Protein AF-W9YMM7-F1 (afdb_monomer)

Organism: NCBI:txid1182541

Mean predicted aligned error: 15.65 Å

Solvent-accessible surface area (backbone atoms only — not comparable to full-atom values): 11854 Å² total; per-residue (Å²): 135,87,84,89,85,88,89,78,92,88,81,90,80,91,73,91,73,92,69,84,75,72,83,74,74,73,72,79,74,79,76,82,85,74,73,85,77,77,49,68,65,56,53,22,52,52,52,43,56,58,44,65,72,47,86,65,57,58,66,47,57,45,50,51,43,66,76,36,68,71,48,34,55,41,44,48,48,49,54,48,51,49,49,54,58,54,69,76,38,59,85,49,56,89,74,67,68,38,53,53,66,56,52,26,51,34,62,66,11,60,77,60,77,42,60,87,43,50,41,36,50,45,50,46,38,36,75,76,67,65,38,44,78,52,86,89,72,78,36,49,51,58,67,52,42,41,53,52,54,53,50,53,37,52,54,55,50,51,57,53,51,53,54,50,53,53,54,56,60,62,69,75,73,68,82,82,79,74,82,82,81,82,77,82,79,83,84,129

Radius of gyration: 33.16 Å; Cα contacts (8 Å, |Δi|>4): 122; chains: 1; bounding box: 64×118×79 Å

pLDDT: mean 77.21, std 20.13, range [36.97, 98.31]

Foldseek 3Di:
DDDDDDDDDDDDDDDDDDDPPPPPPPDPDDPDDDDPPDDLVNVLVVLLVVLVVDPAAQPLLVCQCPVDVLLVVLLLVLLLVLLVCLVVDDPDVVVVSDHSLNSSLCVNCVSVVRCPHNSNSRSCLCPVLVQARDPPPPGDPSVRSNVSSVVSSVVSVVVVVVVVVVVVVVVVPDDDPDDDDDDDDDDD

Structure (mmCIF, N/CA/C/O backbone):
data_AF-W9YMM7-F1
#
_entry.id   AF-W9YMM7-F1
#
loop_
_atom_site.group_PDB
_atom_site.id
_atom_site.type_symbol
_atom_site.label_atom_id
_atom_site.label_alt_id
_atom_site.label_comp_id
_atom_site.label_asym_id
_atom_site.label_entity_id
_atom_site.label_seq_id
_atom_site.pdbx_PDB_ins_code
_atom_site.Cartn_x
_atom_site.Cartn_y
_atom_site.Cartn_z
_atom_site.occupancy
_atom_site.B_iso_or_equiv
_atom_site.auth_seq_id
_atom_site.auth_comp_id
_atom_site.auth_asym_id
_atom_site.auth_atom_id
_atom_site.pdbx_PDB_model_num
ATOM 1 N N . MET A 1 1 ? 45.656 44.828 33.263 1.00 43.41 1 MET A N 1
ATOM 2 C CA . MET A 1 1 ? 46.071 45.587 34.468 1.00 43.41 1 MET A CA 1
ATOM 3 C C . MET A 1 1 ? 44.916 46.484 34.890 1.00 43.41 1 MET A C 1
ATOM 5 O O . MET A 1 1 ? 44.318 47.067 34.002 1.00 43.41 1 MET A O 1
ATOM 9 N N . GLN A 1 2 ? 44.680 46.610 36.207 1.00 43.41 2 GLN A N 1
ATOM 10 C CA . GLN A 1 2 ? 43.615 47.374 36.902 1.00 43.41 2 GLN A CA 1
ATOM 11 C C . GLN A 1 2 ? 42.256 46.650 36.992 1.00 43.41 2 GLN A C 1
ATOM 13 O O . GLN A 1 2 ? 41.784 46.136 35.994 1.00 43.41 2 GLN A O 1
ATOM 18 N N . LYS A 1 3 ? 41.563 46.545 38.133 1.00 45.81 3 LYS A N 1
ATOM 19 C CA . LYS A 1 3 ? 41.814 46.934 39.534 1.00 45.81 3 LYS A CA 1
ATOM 20 C C . LYS A 1 3 ? 40.979 46.004 40.433 1.00 45.81 3 LYS A C 1
ATOM 22 O O . LYS A 1 3 ? 39.873 45.608 40.090 1.00 45.81 3 LYS A O 1
ATOM 27 N N . ARG A 1 4 ? 41.562 45.681 41.582 1.00 45.56 4 ARG A N 1
ATOM 28 C CA . ARG A 1 4 ? 41.025 44.925 42.718 1.00 45.56 4 ARG A CA 1
ATOM 29 C C . ARG A 1 4 ? 40.120 45.843 43.552 1.00 45.56 4 ARG A C 1
ATOM 31 O O . ARG A 1 4 ? 40.511 46.985 43.773 1.00 45.56 4 ARG A O 1
ATOM 38 N N . ALA A 1 5 ? 39.017 45.332 44.094 1.00 54.06 5 ALA A N 1
ATOM 39 C CA . ALA A 1 5 ? 38.450 45.814 45.355 1.00 54.06 5 ALA A CA 1
ATOM 40 C C . ALA A 1 5 ? 37.604 44.704 46.000 1.00 54.06 5 ALA A C 1
ATOM 42 O O . ALA A 1 5 ? 36.601 44.263 45.452 1.00 54.06 5 ALA A O 1
ATOM 43 N N . MET A 1 6 ? 38.082 44.236 47.151 1.00 51.09 6 MET A N 1
ATOM 44 C CA . MET A 1 6 ? 37.363 43.423 48.131 1.00 51.09 6 MET A CA 1
ATOM 45 C C . MET A 1 6 ? 36.789 44.332 49.220 1.00 51.09 6 MET A C 1
ATOM 47 O O . MET A 1 6 ? 37.379 45.392 49.446 1.00 51.09 6 MET A O 1
ATOM 51 N N . SER A 1 7 ? 35.762 43.839 49.937 1.00 47.44 7 SER A N 1
ATOM 52 C CA . SER A 1 7 ? 35.299 44.163 51.320 1.00 47.44 7 SER A CA 1
ATOM 53 C C . SER A 1 7 ? 33.761 44.278 51.334 1.00 47.44 7 SER A C 1
ATOM 55 O O . SER A 1 7 ? 33.233 44.860 50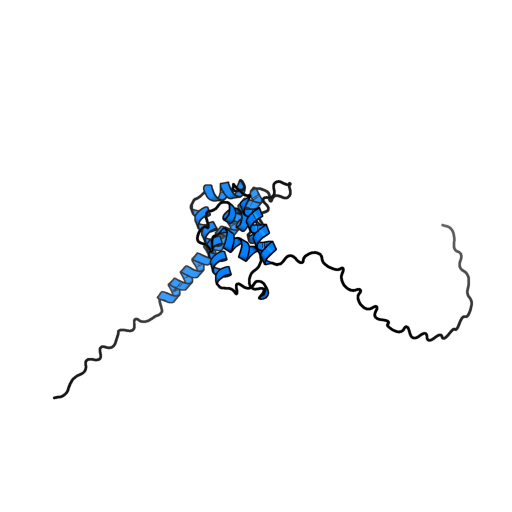.398 1.00 47.44 7 SER A O 1
ATOM 57 N N . ARG A 1 8 ? 32.937 43.827 52.299 1.00 39.03 8 ARG A N 1
ATOM 58 C CA . ARG A 1 8 ? 33.026 43.247 53.669 1.00 39.03 8 ARG A CA 1
ATOM 59 C C . ARG A 1 8 ? 31.555 42.880 54.050 1.00 39.03 8 ARG A C 1
ATOM 61 O O . ARG A 1 8 ? 30.672 43.618 53.636 1.00 39.03 8 ARG A O 1
ATOM 68 N N . VAL A 1 9 ? 31.211 41.680 54.552 1.00 44.34 9 VAL A N 1
ATOM 69 C CA . VAL A 1 9 ? 30.848 41.315 55.965 1.00 44.34 9 VAL A CA 1
ATOM 70 C C . VAL A 1 9 ? 30.074 42.439 56.701 1.00 44.34 9 VAL A C 1
ATOM 72 O O . VAL A 1 9 ? 30.572 43.556 56.684 1.00 44.34 9 VAL A O 1
ATOM 75 N N . THR A 1 10 ? 28.903 42.327 57.353 1.00 45.69 10 THR A N 1
ATOM 76 C CA . THR A 1 10 ? 28.108 41.337 58.141 1.00 45.69 10 THR A CA 1
ATOM 77 C C . THR A 1 10 ? 26.594 41.602 57.875 1.00 45.69 10 THR A C 1
ATOM 79 O O . THR A 1 10 ? 26.270 42.627 57.289 1.00 45.69 10 THR A O 1
ATOM 82 N N . SER A 1 11 ? 25.592 40.773 58.202 1.00 36.97 11 SER A N 1
ATOM 83 C CA . SER A 1 11 ? 25.014 40.573 59.547 1.00 36.97 11 SER A CA 1
ATOM 84 C C . SER A 1 11 ? 23.663 39.835 59.426 1.00 36.97 11 SER A C 1
ATOM 86 O O . SER A 1 11 ? 22.839 40.217 58.604 1.00 36.97 11 SER A O 1
ATOM 88 N N . SER A 1 12 ? 23.488 38.833 60.289 1.00 43.97 12 SER A N 1
ATOM 89 C CA . SER A 1 12 ? 22.296 38.354 61.014 1.00 43.97 12 SER A CA 1
ATOM 90 C C . SER A 1 12 ? 20.881 38.473 60.427 1.00 43.97 12 SER A C 1
ATOM 92 O O . SER A 1 12 ? 20.381 39.565 60.175 1.00 43.97 12 SER A O 1
ATOM 94 N N . GLY A 1 13 ? 20.181 37.335 60.410 1.00 40.53 13 GLY A N 1
ATOM 95 C CA . GLY A 1 13 ? 18.730 37.245 60.260 1.00 40.53 13 GLY A CA 1
ATOM 96 C C . GLY A 1 13 ? 18.254 35.800 60.389 1.00 40.53 13 GLY A C 1
ATOM 97 O O . GLY A 1 13 ? 18.039 35.132 59.385 1.00 40.53 13 GLY A O 1
ATOM 98 N N . GLU A 1 14 ? 18.144 35.312 61.624 1.00 47.97 14 GLU A N 1
ATOM 99 C CA . GLU A 1 14 ? 17.328 34.144 61.962 1.00 47.97 14 GLU A CA 1
ATOM 100 C C . GLU A 1 14 ? 15.850 34.498 61.734 1.00 47.97 14 GLU A C 1
ATOM 102 O O . GLU A 1 14 ? 15.363 35.494 62.267 1.00 47.97 14 GLU A O 1
ATOM 107 N N . SER A 1 15 ? 15.122 33.684 60.969 1.00 46.94 15 SER A N 1
ATOM 108 C CA . SER A 1 15 ? 13.683 33.518 61.179 1.00 46.94 15 SER A CA 1
ATOM 109 C C . SER A 1 15 ? 13.281 32.104 60.785 1.00 46.94 15 SER A C 1
ATOM 111 O O . SER A 1 15 ? 13.183 31.766 59.602 1.00 46.94 15 SER A O 1
ATOM 113 N N . GLU A 1 16 ? 13.067 31.285 61.807 1.00 49.16 16 GLU A N 1
ATOM 114 C CA . GLU A 1 16 ? 12.204 30.118 61.738 1.00 49.16 16 GLU A CA 1
ATOM 115 C C . GLU A 1 16 ? 10.801 30.573 61.317 1.00 49.16 16 GLU A C 1
ATOM 117 O O . GLU A 1 16 ? 10.286 31.595 61.773 1.00 49.16 16 GLU A O 1
ATOM 122 N N . GLY A 1 17 ? 10.209 29.827 60.396 1.00 42.09 17 GLY A N 1
ATOM 123 C CA . GLY A 1 17 ? 8.912 30.124 59.816 1.00 42.09 17 GLY A CA 1
ATOM 124 C C . GLY A 1 17 ? 8.448 28.920 59.023 1.00 42.09 17 GLY A C 1
ATOM 125 O O . GLY A 1 17 ? 8.474 28.927 57.795 1.00 42.09 17 GLY A O 1
ATOM 126 N N . GLU A 1 18 ? 8.089 27.864 59.751 1.00 49.19 18 GLU A N 1
ATOM 127 C CA . GLU A 1 18 ? 7.278 26.767 59.244 1.00 49.19 18 GLU A CA 1
ATOM 128 C C . GLU A 1 18 ? 5.992 27.344 58.642 1.00 49.19 18 GLU A C 1
ATOM 130 O O . GLU A 1 18 ? 5.087 27.794 59.341 1.00 49.19 18 GLU A O 1
ATOM 135 N N . ALA A 1 19 ? 5.922 27.349 57.317 1.00 50.38 19 ALA A N 1
ATOM 136 C CA . ALA A 1 19 ? 4.672 27.451 56.594 1.00 50.38 19 ALA A CA 1
ATOM 137 C C . ALA A 1 19 ? 4.557 26.170 55.780 1.00 50.38 19 ALA A C 1
ATOM 139 O O . ALA A 1 19 ? 5.157 26.031 54.711 1.00 50.38 19 ALA A O 1
ATOM 140 N N . GLU A 1 20 ? 3.820 25.220 56.350 1.00 49.00 20 GLU A N 1
ATOM 141 C CA . GLU A 1 20 ? 3.284 24.049 55.676 1.00 49.00 20 GLU A CA 1
ATOM 142 C C . GLU A 1 20 ? 2.631 24.499 54.365 1.00 49.00 20 GLU A C 1
ATOM 144 O O . GLU A 1 20 ? 1.503 24.998 54.326 1.00 49.00 20 GLU A O 1
ATOM 149 N N . GLN A 1 21 ? 3.375 24.367 53.268 1.00 53.44 21 GLN A N 1
ATOM 150 C CA . GLN A 1 21 ? 2.837 24.501 51.927 1.00 53.44 21 GLN A CA 1
ATOM 151 C C . GLN A 1 21 ? 1.952 23.284 51.706 1.00 53.44 21 GLN A C 1
ATOM 153 O O . GLN A 1 21 ? 2.398 22.238 51.235 1.00 53.44 21 GLN A O 1
ATOM 158 N N . GLY A 1 22 ? 0.689 23.431 52.106 1.00 50.06 22 GLY A N 1
ATOM 159 C CA . GLY A 1 22 ? -0.382 22.538 51.723 1.00 50.06 22 GLY A CA 1
ATOM 160 C C . GLY A 1 22 ? -0.277 22.294 50.226 1.00 50.06 22 GLY A C 1
ATOM 161 O O . GLY A 1 22 ? -0.436 23.212 49.419 1.00 50.06 22 GLY A O 1
ATOM 162 N N . LEU A 1 23 ? 0.037 21.048 49.878 1.00 55.91 23 LEU A N 1
ATOM 163 C CA . LEU A 1 23 ? 0.017 20.500 48.532 1.00 55.91 23 LEU A CA 1
ATOM 164 C C . LEU A 1 23 ? -1.435 20.516 48.038 1.00 55.91 23 LEU A C 1
ATOM 166 O O . LEU A 1 23 ? -2.111 19.491 47.973 1.00 55.91 23 LEU A O 1
ATOM 170 N N . PHE A 1 24 ? -1.942 21.707 47.723 1.00 59.19 24 PHE A N 1
ATOM 171 C CA . PHE A 1 24 ? -3.143 21.881 46.928 1.00 59.19 24 PHE A CA 1
ATOM 172 C C . PHE A 1 24 ? -2.794 21.384 45.529 1.00 59.19 24 PHE A C 1
ATOM 174 O O . PHE A 1 24 ? -2.275 22.119 44.689 1.00 59.19 24 PHE A O 1
ATOM 181 N N . PHE A 1 25 ? -3.055 20.103 45.281 1.00 61.91 25 PHE A N 1
ATOM 182 C CA . PHE A 1 25 ? -3.197 19.604 43.926 1.00 61.91 25 PHE A CA 1
ATOM 183 C C . PHE A 1 25 ? -4.332 20.408 43.295 1.00 61.91 25 PHE A C 1
ATOM 185 O O . PHE A 1 25 ? -5.507 20.169 43.577 1.00 61.91 25 PHE A O 1
ATOM 192 N N . ALA A 1 26 ? -3.981 21.409 42.487 1.00 55.31 26 ALA A N 1
ATOM 193 C CA . ALA A 1 26 ? -4.932 22.044 41.596 1.00 55.31 26 ALA A CA 1
ATOM 194 C C . ALA A 1 26 ? -5.604 20.914 40.810 1.00 55.31 26 ALA A C 1
ATOM 196 O O . ALA A 1 26 ? -4.932 20.180 40.081 1.00 55.31 26 ALA A O 1
ATOM 197 N N . SER A 1 27 ? -6.907 20.718 41.034 1.00 62.25 27 SER A N 1
ATOM 198 C CA . SER A 1 27 ? -7.684 19.763 40.249 1.00 62.25 27 SER A CA 1
ATOM 199 C C . SER A 1 27 ? -7.422 20.052 38.773 1.00 62.25 27 SER A C 1
ATOM 201 O O . SER A 1 27 ? -7.497 21.221 38.381 1.00 62.25 27 SER A O 1
ATOM 203 N N . PRO A 1 28 ? -7.084 19.037 37.958 1.00 67.00 28 PRO A N 1
ATOM 204 C CA . PRO A 1 28 ? -6.883 19.247 36.536 1.00 67.00 28 PRO A CA 1
ATOM 205 C C . PRO A 1 28 ? -8.155 19.874 35.972 1.00 67.00 28 PRO A C 1
ATOM 207 O O . PRO A 1 28 ? -9.245 19.317 36.118 1.00 67.00 28 PRO A O 1
ATOM 210 N N . SER A 1 29 ? -8.015 21.062 35.379 1.00 67.38 29 SER A N 1
ATOM 211 C CA . SER A 1 29 ? -9.118 21.745 34.712 1.00 67.38 29 SER A CA 1
ATOM 212 C C . SER A 1 29 ? -9.813 20.767 33.760 1.00 67.38 29 SER A C 1
ATOM 214 O O . SER A 1 29 ? -9.120 20.054 33.025 1.00 67.38 29 SER A O 1
ATOM 216 N N . PRO A 1 30 ? -11.157 20.703 33.760 1.00 67.44 30 PRO A N 1
ATOM 217 C CA . PRO A 1 30 ? -11.877 19.822 32.858 1.00 67.44 30 PRO A CA 1
ATOM 218 C C . PRO A 1 30 ? -11.468 20.137 31.411 1.00 67.44 30 PRO A C 1
ATOM 220 O O . PRO A 1 30 ? -11.367 21.316 31.050 1.00 67.44 30 PRO A O 1
ATOM 223 N N . PRO A 1 31 ? -11.185 19.113 30.586 1.00 70.19 31 PRO A N 1
ATOM 224 C CA . PRO A 1 31 ? -10.768 19.327 29.210 1.00 70.19 31 PRO A CA 1
ATOM 225 C C . PRO A 1 31 ? -11.844 20.122 28.450 1.00 70.19 31 PRO A C 1
ATOM 227 O O . PRO A 1 31 ? -13.036 19.923 28.707 1.00 70.19 31 PRO A O 1
ATOM 230 N N . PRO A 1 32 ? -11.448 21.017 27.524 1.00 68.56 32 PRO A N 1
ATOM 231 C CA . PRO A 1 32 ? -12.388 21.840 26.778 1.00 68.56 32 PRO A CA 1
ATOM 232 C C . PRO A 1 32 ? -13.463 20.978 26.107 1.00 68.56 32 PRO A C 1
ATOM 234 O O . PRO A 1 32 ? -13.164 19.966 25.467 1.00 68.56 32 PRO A O 1
ATOM 237 N N . LEU A 1 33 ? -14.721 21.389 26.268 1.00 63.00 33 LEU A N 1
ATOM 238 C CA . LEU A 1 33 ? -15.885 20.703 25.723 1.00 63.00 33 LEU A CA 1
ATOM 239 C C . LEU A 1 33 ? -15.839 20.683 24.185 1.00 63.00 33 LEU A C 1
ATOM 241 O O . LEU A 1 33 ? -15.922 21.715 23.528 1.00 63.00 33 LEU A O 1
ATOM 245 N N . HIS A 1 34 ? -15.761 19.462 23.653 1.00 61.03 34 HIS A N 1
ATOM 246 C CA . HIS A 1 34 ? -16.301 19.014 22.367 1.00 61.03 34 HIS A CA 1
ATOM 247 C C . HIS A 1 34 ? -15.826 19.730 21.090 1.00 61.03 34 HIS A C 1
ATOM 249 O O . HIS A 1 34 ? -16.588 20.424 20.422 1.00 61.03 34 HIS A O 1
ATOM 255 N N . LEU A 1 35 ? -14.627 19.371 20.623 1.00 59.44 35 LEU A N 1
ATOM 256 C CA . LEU A 1 35 ? -14.521 19.025 19.201 1.00 59.44 35 LEU A CA 1
ATOM 257 C C . LEU A 1 35 ? -15.209 17.665 18.990 1.00 59.44 35 LEU A C 1
ATOM 259 O O . LEU A 1 35 ? -15.049 16.783 19.843 1.00 59.44 35 LEU A O 1
ATOM 263 N N . PRO A 1 36 ? -15.971 17.461 17.897 1.00 61.28 36 PRO A N 1
ATOM 264 C CA . PRO A 1 36 ? -16.490 16.142 17.568 1.00 61.28 36 PRO A CA 1
ATOM 265 C C . PRO A 1 36 ? -15.302 15.187 17.464 1.00 61.28 36 PRO A C 1
ATOM 267 O O . PRO A 1 36 ? -14.403 15.365 16.641 1.00 61.28 36 PRO A O 1
ATOM 270 N N . ARG A 1 37 ? -15.259 14.206 18.368 1.00 71.88 37 ARG A N 1
ATOM 271 C CA . ARG A 1 37 ? -14.220 13.183 18.376 1.00 71.88 37 ARG A CA 1
ATOM 272 C C . ARG A 1 37 ? -14.420 12.351 17.115 1.00 71.88 37 ARG A C 1
ATOM 274 O O . ARG A 1 37 ? -15.341 11.541 17.081 1.00 71.88 37 ARG A O 1
ATOM 281 N N . GLN A 1 38 ? -13.590 12.569 16.096 1.00 80.44 38 GLN A N 1
ATOM 282 C CA . GLN A 1 38 ? -13.571 11.699 14.923 1.00 80.44 38 GLN A CA 1
ATOM 283 C C . GLN A 1 38 ? -13.358 10.264 15.391 1.00 80.44 38 GLN A C 1
ATOM 285 O O . GLN A 1 38 ? -12.445 9.971 16.174 1.00 80.44 38 GLN A O 1
ATOM 290 N N . THR A 1 39 ? -14.241 9.378 14.952 1.00 90.62 39 THR A N 1
ATOM 291 C CA . THR A 1 39 ? -14.072 7.955 15.194 1.00 90.62 39 THR A CA 1
ATOM 292 C C . THR A 1 39 ? -13.002 7.420 14.241 1.00 90.62 39 THR A C 1
ATOM 294 O O . THR A 1 39 ? -12.815 7.960 13.148 1.00 90.62 39 THR A O 1
ATOM 297 N N . PRO A 1 40 ? -12.294 6.336 14.600 1.00 91.06 40 PRO A N 1
ATOM 298 C CA . PRO A 1 40 ? -11.375 5.684 13.671 1.00 91.06 40 PRO A CA 1
ATOM 299 C C . PRO A 1 40 ? -12.044 5.299 12.343 1.00 91.06 40 PRO A C 1
ATOM 301 O O . PRO A 1 40 ? -11.393 5.306 11.303 1.00 91.06 40 PRO A O 1
ATOM 304 N N . GLN A 1 41 ? -13.343 4.987 12.366 1.00 91.44 41 GLN A N 1
ATOM 305 C CA . GLN A 1 41 ? -14.136 4.693 11.175 1.00 91.44 41 GLN A CA 1
ATOM 306 C C . GLN A 1 41 ? -14.262 5.913 10.253 1.00 91.44 41 GLN A C 1
ATOM 308 O O . GLN A 1 41 ? -14.090 5.763 9.044 1.00 91.44 41 GLN A O 1
ATOM 313 N N . ASP A 1 42 ? -14.466 7.111 10.804 1.00 93.56 42 ASP A N 1
ATOM 314 C CA . ASP A 1 42 ? -14.511 8.351 10.017 1.00 93.56 42 ASP A CA 1
ATOM 315 C C . ASP A 1 42 ? -13.166 8.617 9.329 1.00 93.56 42 ASP A C 1
ATOM 317 O O . ASP A 1 42 ? -13.119 9.030 8.168 1.00 93.56 42 ASP A O 1
ATOM 321 N N . SER A 1 43 ? -12.053 8.315 10.009 1.00 94.44 43 SER A N 1
ATOM 322 C CA . SER A 1 43 ? -10.714 8.422 9.420 1.00 94.44 43 SER A CA 1
ATOM 323 C C . SER A 1 43 ? -10.504 7.429 8.273 1.00 94.44 43 SER A C 1
ATOM 325 O O . SER A 1 43 ? -9.896 7.788 7.267 1.00 94.44 43 SER A O 1
ATOM 327 N N . VAL A 1 44 ? -11.017 6.196 8.393 1.00 95.75 44 VAL A N 1
ATOM 328 C CA . VAL A 1 44 ? -10.968 5.205 7.302 1.00 95.75 44 VAL A CA 1
ATOM 329 C C . VAL A 1 44 ? -11.714 5.726 6.078 1.00 95.75 44 VAL A C 1
ATOM 331 O O . VAL A 1 44 ? -11.148 5.723 4.987 1.00 95.75 44 VAL A O 1
ATOM 334 N N . LEU A 1 45 ? -12.945 6.214 6.259 1.00 96.00 45 LEU A N 1
ATOM 335 C CA . LEU A 1 45 ? -13.753 6.766 5.169 1.00 96.00 45 LEU A CA 1
ATOM 336 C C . LEU A 1 45 ? -13.053 7.951 4.498 1.00 96.00 45 LEU A C 1
ATOM 338 O O . LEU A 1 45 ? -12.896 7.955 3.280 1.00 96.00 45 LEU A O 1
ATOM 342 N N . THR A 1 46 ? -12.547 8.892 5.297 1.00 95.56 46 THR A N 1
ATOM 343 C CA . THR A 1 46 ? -11.819 10.066 4.796 1.00 95.56 46 THR A CA 1
ATOM 344 C C . THR A 1 46 ? -10.614 9.651 3.945 1.00 95.56 46 THR A C 1
ATOM 346 O O . THR A 1 46 ? -10.452 10.137 2.828 1.00 95.56 46 THR A O 1
ATOM 349 N N . MET A 1 47 ? -9.801 8.696 4.411 1.00 94.62 47 MET A N 1
ATOM 350 C CA . MET A 1 47 ? -8.649 8.209 3.640 1.00 94.62 47 MET A CA 1
ATOM 351 C C . MET A 1 47 ? -9.053 7.509 2.343 1.00 94.62 47 MET A C 1
ATOM 353 O O . MET A 1 47 ? -8.378 7.663 1.328 1.00 94.62 47 MET A O 1
ATOM 357 N N . VAL A 1 48 ? -10.136 6.732 2.359 1.00 96.38 48 VAL A N 1
ATOM 358 C CA . VAL A 1 48 ? -10.637 6.043 1.163 1.00 96.38 48 VAL A CA 1
ATOM 359 C C . VAL A 1 48 ? -11.143 7.054 0.138 1.00 96.38 48 VAL A C 1
ATOM 361 O O . VAL A 1 48 ? -10.811 6.950 -1.043 1.00 96.38 48 VAL A O 1
ATOM 364 N N . GLU A 1 49 ? -11.898 8.061 0.571 1.00 95.56 49 GLU A N 1
ATOM 365 C CA . GLU A 1 49 ? -12.360 9.153 -0.287 1.00 95.56 49 GLU A CA 1
ATOM 366 C C . GLU A 1 49 ? -11.196 9.946 -0.884 1.00 95.56 49 GLU A C 1
ATOM 368 O O . GLU A 1 49 ? -11.185 10.219 -2.085 1.00 95.56 49 GLU A O 1
ATOM 373 N N . GLU A 1 50 ? -10.195 10.296 -0.075 1.00 92.50 50 GLU A N 1
ATOM 374 C CA . GLU A 1 50 ? -8.995 10.985 -0.549 1.00 92.50 50 GLU A CA 1
ATOM 375 C C . GLU A 1 50 ? -8.204 10.144 -1.546 1.00 92.50 50 GLU A C 1
ATOM 377 O O . GLU A 1 50 ? -7.857 10.636 -2.622 1.00 92.50 50 GLU A O 1
ATOM 382 N N . ALA A 1 51 ? -7.979 8.867 -1.240 1.00 92.00 51 ALA A N 1
ATOM 383 C CA . ALA A 1 51 ? -7.280 7.960 -2.134 1.00 92.00 51 ALA A CA 1
ATOM 384 C C . ALA A 1 51 ? -8.012 7.841 -3.479 1.00 92.00 51 ALA A C 1
ATOM 386 O O . ALA A 1 51 ? -7.376 7.953 -4.528 1.00 92.00 51 ALA A O 1
ATOM 387 N N . ASN A 1 52 ? -9.344 7.722 -3.473 1.00 92.56 52 ASN A N 1
ATOM 388 C CA . ASN A 1 52 ? -10.167 7.613 -4.684 1.00 92.56 52 ASN A CA 1
ATOM 389 C C . ASN A 1 52 ? -10.137 8.859 -5.587 1.00 92.56 52 ASN A C 1
ATOM 391 O O . ASN A 1 52 ? -10.472 8.765 -6.769 1.00 92.56 52 ASN A O 1
ATOM 395 N N . LYS A 1 53 ? -9.684 10.021 -5.094 1.00 90.38 53 LYS A N 1
ATOM 396 C CA . LYS A 1 53 ? -9.410 11.189 -5.958 1.00 90.38 53 LYS A CA 1
ATOM 397 C C . LYS A 1 53 ? -8.230 10.934 -6.903 1.00 90.38 53 LYS A C 1
ATOM 399 O O . LYS A 1 53 ? -8.088 11.619 -7.919 1.00 90.38 53 LYS A O 1
ATOM 404 N N . THR A 1 54 ? -7.391 9.945 -6.600 1.00 81.50 54 THR A N 1
ATOM 405 C CA . THR A 1 54 ? -6.266 9.535 -7.438 1.00 81.50 54 THR A CA 1
ATOM 406 C C . THR A 1 54 ? -6.756 8.804 -8.681 1.00 81.50 54 THR A C 1
ATOM 408 O O . THR A 1 54 ? -7.288 7.702 -8.607 1.00 81.50 54 THR A O 1
ATOM 411 N N . LYS A 1 55 ? -6.472 9.378 -9.854 1.00 77.75 55 LYS A N 1
ATOM 412 C CA . LYS A 1 55 ? -6.795 8.761 -11.152 1.00 77.75 55 LYS A CA 1
ATOM 413 C C . LYS A 1 55 ? -5.616 8.043 -11.812 1.00 77.75 55 LYS A C 1
ATOM 415 O O . LYS A 1 55 ? -5.823 7.239 -12.713 1.00 77.75 55 LYS A O 1
ATOM 420 N N . ALA A 1 56 ? -4.385 8.343 -11.397 1.00 85.94 56 ALA A N 1
ATOM 421 C CA . ALA A 1 56 ? -3.175 7.835 -12.035 1.00 85.94 56 ALA A CA 1
ATOM 422 C C . ALA A 1 56 ? -2.044 7.583 -11.030 1.00 85.94 56 ALA A C 1
ATOM 424 O O . ALA A 1 56 ? -1.963 8.217 -9.975 1.00 85.94 56 ALA A O 1
ATOM 425 N N . LEU A 1 57 ? -1.151 6.663 -11.394 1.00 88.12 57 LEU A N 1
ATOM 426 C CA . LEU A 1 57 ? 0.070 6.386 -10.646 1.00 88.12 57 LEU A CA 1
ATOM 427 C C . LEU A 1 57 ? 1.078 7.525 -10.800 1.00 88.12 57 LEU A C 1
ATOM 429 O O . LEU A 1 57 ? 1.223 8.099 -11.879 1.00 88.12 57 LEU A O 1
ATOM 433 N N . ALA A 1 58 ? 1.832 7.795 -9.735 1.00 85.50 58 ALA A N 1
ATOM 434 C CA . ALA A 1 58 ? 2.985 8.678 -9.829 1.00 85.50 58 ALA A CA 1
ATOM 435 C C . ALA A 1 58 ? 4.021 8.097 -10.816 1.00 85.50 58 ALA A C 1
ATOM 437 O O . ALA A 1 58 ? 4.210 6.873 -10.839 1.00 85.50 58 ALA A O 1
ATOM 438 N N . PRO A 1 59 ? 4.738 8.933 -11.594 1.00 88.88 59 PRO A N 1
ATOM 439 C CA . PRO A 1 59 ? 5.650 8.457 -12.636 1.00 88.88 59 PRO A CA 1
ATOM 440 C C . PRO A 1 59 ? 6.681 7.410 -12.178 1.00 88.88 59 PRO A C 1
ATOM 442 O O . PRO A 1 59 ? 6.850 6.419 -12.887 1.00 88.88 59 PRO A O 1
ATOM 445 N N . PRO A 1 60 ? 7.330 7.526 -10.997 1.00 88.12 60 PRO A N 1
ATOM 446 C CA . PRO A 1 60 ? 8.283 6.509 -10.544 1.00 88.12 60 PRO A CA 1
ATOM 447 C C . PRO A 1 60 ? 7.640 5.129 -10.351 1.00 88.12 60 PRO A C 1
ATOM 449 O O . PRO A 1 60 ? 8.220 4.110 -10.722 1.00 88.12 60 PRO A O 1
ATOM 452 N N . VAL A 1 61 ? 6.414 5.096 -9.824 1.00 90.75 61 VAL A N 1
ATOM 453 C CA . VAL A 1 61 ? 5.658 3.857 -9.609 1.00 90.75 61 VAL A CA 1
ATOM 454 C C . VAL A 1 61 ? 5.175 3.296 -10.939 1.00 90.75 61 VAL A C 1
ATOM 456 O O . VAL A 1 61 ? 5.344 2.109 -11.197 1.00 90.75 61 VAL A O 1
ATOM 459 N N . ALA A 1 62 ? 4.632 4.146 -11.814 1.00 91.88 62 ALA A N 1
ATOM 460 C CA . ALA A 1 62 ? 4.192 3.744 -13.148 1.00 91.88 62 ALA A CA 1
ATOM 461 C C . ALA A 1 62 ? 5.342 3.120 -13.957 1.00 91.88 62 ALA A C 1
ATOM 463 O O . ALA A 1 62 ? 5.193 2.037 -14.530 1.00 91.88 62 ALA A O 1
ATOM 464 N N . ASN A 1 63 ? 6.514 3.759 -13.937 1.00 91.81 63 ASN A N 1
ATOM 465 C CA . ASN A 1 63 ? 7.720 3.260 -14.589 1.00 91.81 63 ASN A CA 1
ATOM 466 C C . ASN A 1 63 ? 8.153 1.917 -13.993 1.00 91.81 63 ASN A C 1
ATOM 468 O O . ASN A 1 63 ? 8.446 0.984 -14.734 1.00 91.81 63 ASN A O 1
ATOM 472 N N . PHE A 1 64 ? 8.144 1.774 -12.666 1.00 92.06 64 PHE A N 1
ATOM 473 C CA . PHE A 1 64 ? 8.475 0.507 -12.015 1.00 92.06 64 PHE A CA 1
ATOM 474 C C . PHE A 1 64 ? 7.531 -0.638 -12.421 1.00 92.06 64 PHE A C 1
ATOM 476 O O . PHE A 1 64 ? 8.003 -1.740 -12.717 1.00 92.06 64 PHE A O 1
ATOM 483 N N . MET A 1 65 ? 6.219 -0.376 -12.473 1.00 92.25 65 MET A N 1
ATOM 484 C CA . MET A 1 65 ? 5.208 -1.376 -12.841 1.00 92.25 65 MET A CA 1
ATOM 485 C C . MET A 1 65 ? 5.306 -1.813 -14.304 1.00 92.25 65 MET A C 1
ATOM 487 O O . MET A 1 65 ? 5.047 -2.974 -14.613 1.00 92.25 65 MET A O 1
ATOM 491 N N . THR A 1 66 ? 5.671 -0.900 -15.205 1.00 92.56 66 THR A N 1
ATOM 492 C CA . THR A 1 66 ? 5.697 -1.152 -16.657 1.00 92.56 66 THR A CA 1
ATOM 493 C C . THR A 1 66 ? 7.047 -1.650 -17.166 1.00 92.56 66 THR A C 1
ATOM 495 O O . THR A 1 66 ? 7.094 -2.364 -18.163 1.00 92.56 66 THR A O 1
ATOM 498 N N . ARG A 1 67 ? 8.150 -1.342 -16.469 1.00 89.44 67 ARG A N 1
ATOM 499 C CA . ARG A 1 67 ? 9.514 -1.727 -16.876 1.00 89.44 67 ARG A CA 1
ATOM 500 C C . ARG A 1 67 ? 9.701 -3.238 -17.016 1.00 89.44 67 ARG A C 1
ATOM 502 O O . ARG A 1 67 ? 10.484 -3.681 -17.850 1.00 89.44 67 ARG A O 1
ATOM 509 N N . ASN A 1 68 ? 9.039 -4.027 -16.172 1.00 83.88 68 ASN A N 1
ATOM 510 C CA . ASN A 1 68 ? 9.096 -5.484 -16.216 1.00 83.88 68 ASN A CA 1
ATOM 511 C C . ASN A 1 68 ? 7.829 -6.077 -15.588 1.00 83.88 68 ASN A C 1
ATOM 513 O O . ASN A 1 68 ? 7.547 -5.828 -14.415 1.00 83.88 68 ASN A O 1
ATOM 517 N N . ASN A 1 69 ? 7.128 -6.949 -16.317 1.00 83.62 69 ASN A N 1
ATOM 518 C CA . ASN A 1 69 ? 5.951 -7.659 -15.806 1.00 83.62 69 ASN A CA 1
ATOM 519 C C . ASN A 1 69 ? 6.238 -8.403 -14.486 1.00 83.62 69 ASN A C 1
ATOM 521 O O . ASN A 1 69 ? 5.394 -8.439 -13.593 1.00 83.62 69 ASN A O 1
ATOM 525 N N . GLY A 1 70 ? 7.450 -8.939 -14.306 1.00 89.38 70 GLY A N 1
ATOM 526 C CA . GLY A 1 70 ? 7.863 -9.595 -13.064 1.00 89.38 70 GLY A CA 1
ATOM 527 C C . GLY A 1 70 ? 7.932 -8.663 -11.846 1.00 89.38 70 GLY A C 1
ATOM 528 O O . GLY A 1 70 ? 7.788 -9.134 -10.715 1.00 89.38 70 GLY A O 1
ATOM 529 N N . ASN A 1 71 ? 8.138 -7.358 -12.041 1.00 91.25 71 ASN A N 1
ATOM 530 C CA . ASN A 1 71 ? 8.107 -6.374 -10.954 1.00 91.25 71 ASN A CA 1
ATOM 531 C C . ASN A 1 71 ? 6.674 -6.125 -10.503 1.00 91.25 71 ASN A C 1
ATOM 533 O O . ASN A 1 71 ? 6.395 -6.210 -9.309 1.00 91.25 71 ASN A O 1
ATOM 537 N N . LYS A 1 72 ? 5.764 -5.925 -11.463 1.00 93.50 72 LYS A N 1
ATOM 538 C CA . LYS A 1 72 ? 4.332 -5.788 -11.201 1.00 93.50 72 LYS A CA 1
ATOM 539 C C . LYS A 1 72 ? 3.787 -6.989 -10.431 1.00 93.50 72 LYS A C 1
ATOM 541 O O . LYS A 1 72 ? 3.239 -6.818 -9.348 1.00 93.50 72 LYS A O 1
ATOM 546 N N . PHE A 1 73 ? 4.002 -8.213 -10.922 1.00 93.62 73 PHE A N 1
ATOM 547 C CA . PHE A 1 73 ? 3.523 -9.418 -10.231 1.00 93.62 73 PHE A CA 1
ATOM 548 C C . PHE A 1 73 ? 4.098 -9.568 -8.822 1.00 93.62 73 PHE A C 1
ATOM 550 O O . PHE A 1 73 ? 3.379 -9.953 -7.901 1.00 93.62 73 PHE A O 1
ATOM 557 N N . ALA A 1 74 ? 5.383 -9.264 -8.634 1.00 93.81 74 ALA A N 1
ATOM 558 C CA . ALA A 1 74 ? 6.000 -9.369 -7.320 1.00 93.81 74 ALA A CA 1
ATOM 559 C C . ALA A 1 74 ? 5.474 -8.304 -6.349 1.00 93.81 74 ALA A C 1
ATOM 561 O O . ALA A 1 74 ? 5.203 -8.627 -5.195 1.00 93.81 74 ALA A O 1
ATOM 562 N N . PHE A 1 75 ? 5.267 -7.072 -6.817 1.00 95.44 75 PHE A N 1
ATOM 563 C CA . PHE A 1 75 ? 4.650 -6.017 -6.021 1.00 95.44 75 PHE A CA 1
ATOM 564 C C . PHE A 1 75 ? 3.219 -6.383 -5.624 1.00 95.44 75 PHE A C 1
ATOM 566 O O . PHE A 1 75 ? 2.893 -6.362 -4.443 1.00 95.44 75 PHE A O 1
ATOM 573 N N . LEU A 1 76 ? 2.383 -6.811 -6.575 1.00 95.94 76 LEU A N 1
ATOM 574 C CA . LEU A 1 76 ? 1.017 -7.253 -6.276 1.00 95.94 76 LEU A CA 1
ATOM 575 C C . LEU A 1 76 ? 0.998 -8.447 -5.308 1.00 95.94 76 LEU A C 1
ATOM 577 O O . LEU A 1 76 ? 0.094 -8.559 -4.484 1.00 95.94 76 LEU A O 1
ATOM 581 N N . GLY A 1 77 ? 2.018 -9.309 -5.354 1.00 95.44 77 GLY A N 1
ATOM 582 C CA . GLY A 1 77 ? 2.226 -10.367 -4.367 1.00 95.44 77 GLY A CA 1
ATOM 583 C C . GLY A 1 77 ? 2.480 -9.842 -2.949 1.00 95.44 77 GLY A C 1
ATOM 584 O O . GLY A 1 77 ? 1.954 -10.412 -1.995 1.00 95.44 77 GLY A O 1
ATOM 585 N N . LEU A 1 78 ? 3.232 -8.746 -2.795 1.00 95.75 78 LEU A N 1
ATOM 586 C CA . LEU A 1 78 ? 3.417 -8.079 -1.499 1.00 95.75 78 LEU A CA 1
ATOM 587 C C . LEU A 1 78 ? 2.100 -7.510 -0.974 1.00 95.75 78 LEU A C 1
ATOM 589 O O . LEU A 1 78 ? 1.760 -7.749 0.183 1.00 95.75 78 LEU A O 1
ATOM 593 N N . VAL A 1 79 ? 1.349 -6.809 -1.829 1.00 97.44 79 VAL A N 1
ATOM 594 C CA . VAL A 1 79 ? 0.047 -6.236 -1.455 1.00 97.44 79 VAL A CA 1
ATOM 595 C C . VAL A 1 79 ? -0.911 -7.345 -1.027 1.00 97.44 79 VAL A C 1
ATOM 597 O O . VAL A 1 79 ? -1.518 -7.256 0.037 1.00 97.44 79 VAL A O 1
ATOM 600 N N . ARG A 1 80 ? -0.994 -8.434 -1.805 1.00 97.75 80 ARG A N 1
ATOM 601 C CA . ARG A 1 80 ? -1.823 -9.600 -1.470 1.00 97.75 80 ARG A CA 1
ATOM 602 C C . ARG A 1 80 ? -1.460 -10.174 -0.106 1.00 97.75 80 ARG A C 1
ATOM 604 O O . ARG A 1 80 ? -2.344 -10.366 0.722 1.00 97.75 80 ARG A O 1
ATOM 611 N N . ARG A 1 81 ? -0.167 -10.403 0.140 1.00 96.06 81 ARG A N 1
ATOM 612 C CA . ARG A 1 81 ? 0.316 -10.920 1.424 1.00 96.06 81 ARG A CA 1
ATOM 613 C C . ARG A 1 81 ? -0.064 -9.991 2.574 1.00 96.06 81 ARG A C 1
ATOM 615 O O . ARG A 1 81 ? -0.504 -10.472 3.611 1.00 96.06 81 ARG A O 1
ATOM 622 N N . GLN A 1 82 ? 0.093 -8.677 2.407 1.00 97.12 82 GLN A N 1
ATOM 623 C CA . GLN A 1 82 ? -0.303 -7.719 3.438 1.00 97.12 82 GLN A CA 1
ATOM 624 C C . GLN A 1 82 ? -1.806 -7.807 3.723 1.00 97.12 82 GLN A C 1
ATOM 626 O O . GLN A 1 82 ? -2.195 -7.885 4.884 1.00 97.12 82 GLN A O 1
ATOM 631 N N . VAL A 1 83 ? -2.646 -7.862 2.686 1.00 98.06 83 VAL A N 1
ATOM 632 C CA . VAL A 1 83 ? -4.101 -8.024 2.830 1.00 98.06 83 VAL A CA 1
ATOM 633 C C . VAL A 1 83 ? -4.452 -9.311 3.580 1.00 98.06 83 VAL A C 1
ATOM 635 O O . VAL A 1 83 ? -5.258 -9.282 4.506 1.00 98.06 83 VAL A O 1
ATOM 638 N N . GLU A 1 84 ? -3.830 -10.437 3.233 1.00 97.69 84 GLU A N 1
ATOM 639 C CA . GLU A 1 84 ? -4.038 -11.716 3.923 1.00 97.69 84 GLU A CA 1
ATOM 640 C C . GLU A 1 84 ? -3.632 -11.643 5.403 1.00 97.69 84 GLU A C 1
ATOM 642 O O . GLU A 1 84 ? -4.381 -12.099 6.269 1.00 97.69 84 GLU A O 1
ATOM 647 N N . LEU A 1 85 ? -2.493 -11.011 5.709 1.00 97.19 85 LEU A N 1
ATOM 648 C CA . LEU A 1 85 ? -2.036 -10.801 7.085 1.00 97.19 85 LEU A CA 1
ATOM 649 C C . LEU A 1 85 ? -2.991 -9.916 7.887 1.00 97.19 85 LEU A C 1
ATOM 651 O O . LEU A 1 85 ? -3.244 -10.206 9.053 1.00 97.19 85 LEU A O 1
ATOM 655 N N . ILE A 1 86 ? -3.530 -8.856 7.280 1.00 98.06 86 ILE A N 1
ATOM 656 C CA . ILE A 1 86 ? -4.525 -7.994 7.924 1.00 98.06 86 ILE A CA 1
ATOM 657 C C . ILE A 1 86 ? -5.793 -8.797 8.222 1.00 98.06 86 ILE A C 1
ATOM 659 O O . ILE A 1 86 ? -6.301 -8.731 9.338 1.00 98.06 86 ILE A O 1
ATOM 663 N N . LYS A 1 87 ? -6.297 -9.572 7.254 1.00 97.81 87 LYS A N 1
ATOM 664 C CA . LYS A 1 87 ? -7.541 -10.354 7.390 1.00 97.81 87 LYS A CA 1
ATOM 665 C C . LYS A 1 87 ? -7.457 -11.440 8.461 1.00 97.81 87 LYS A C 1
ATOM 667 O O . LYS A 1 87 ? -8.480 -11.791 9.037 1.00 97.81 87 LYS A O 1
ATOM 672 N N . ALA A 1 88 ? -6.262 -11.960 8.731 1.00 97.75 88 ALA A N 1
ATOM 673 C CA . ALA A 1 88 ? -6.036 -12.963 9.769 1.00 97.75 88 ALA A CA 1
ATOM 674 C C . ALA A 1 88 ? -6.059 -12.396 11.204 1.00 97.75 88 ALA A C 1
ATOM 676 O O . ALA A 1 88 ? -6.059 -13.168 12.160 1.00 97.75 88 ALA A O 1
ATOM 677 N N . ARG A 1 89 ? -6.049 -11.068 11.370 1.00 96.69 89 ARG A N 1
ATOM 678 C CA . ARG A 1 89 ? -6.067 -10.388 12.675 1.00 96.69 89 ARG A CA 1
ATOM 679 C C . ARG A 1 89 ? -7.479 -9.984 13.079 1.00 96.69 89 ARG A C 1
ATOM 681 O O . ARG A 1 89 ? -8.384 -9.943 12.239 1.00 96.69 89 ARG A O 1
ATOM 688 N N . SER A 1 90 ? -7.654 -9.627 14.353 1.00 97.31 90 SER A N 1
ATOM 689 C CA . SER A 1 90 ? -8.903 -9.007 14.794 1.00 97.31 90 SER A CA 1
ATOM 690 C C . SER A 1 90 ? -9.208 -7.774 13.950 1.00 97.31 90 SER A C 1
ATOM 692 O O . SER A 1 90 ? -8.353 -6.920 13.716 1.00 97.31 90 SER A O 1
ATOM 694 N N . GLN A 1 91 ? -10.448 -7.710 13.477 1.00 96.44 91 GLN A N 1
ATOM 695 C CA . GLN A 1 91 ? -10.936 -6.632 12.634 1.00 96.44 91 GLN A CA 1
ATOM 696 C C . GLN A 1 91 ? -11.477 -5.449 13.446 1.00 96.44 91 GLN A C 1
ATOM 698 O O . GLN A 1 91 ? -11.872 -4.451 12.840 1.00 96.44 91 GLN A O 1
ATOM 703 N N . ASP A 1 92 ? -11.490 -5.525 14.775 1.00 94.06 92 ASP A N 1
ATOM 704 C CA . ASP A 1 92 ? -11.801 -4.379 15.623 1.00 94.06 92 ASP A CA 1
ATOM 705 C C . ASP A 1 92 ? -10.543 -3.519 15.817 1.00 94.06 92 ASP A C 1
ATOM 707 O O . ASP A 1 92 ? -9.525 -3.982 16.329 1.00 94.06 92 ASP A O 1
ATOM 711 N N . ILE A 1 93 ? -10.608 -2.245 15.417 1.00 92.25 93 ILE A N 1
ATOM 712 C CA . ILE A 1 93 ? -9.496 -1.292 15.584 1.00 92.25 93 ILE A CA 1
ATOM 713 C C . ILE A 1 93 ? -9.152 -1.123 17.074 1.00 92.25 93 ILE A C 1
ATOM 715 O O . ILE A 1 93 ? -7.998 -0.875 17.420 1.00 92.25 93 ILE A O 1
ATOM 719 N N . ARG A 1 94 ? -10.134 -1.289 17.969 1.00 91.94 94 ARG A N 1
ATOM 720 C CA . ARG A 1 94 ? -9.945 -1.160 19.422 1.00 91.94 94 ARG A CA 1
ATOM 721 C C . ARG A 1 94 ? -9.050 -2.252 20.001 1.00 91.94 94 ARG A C 1
ATOM 723 O O . ARG A 1 94 ? -8.422 -2.014 21.026 1.00 91.94 94 ARG A O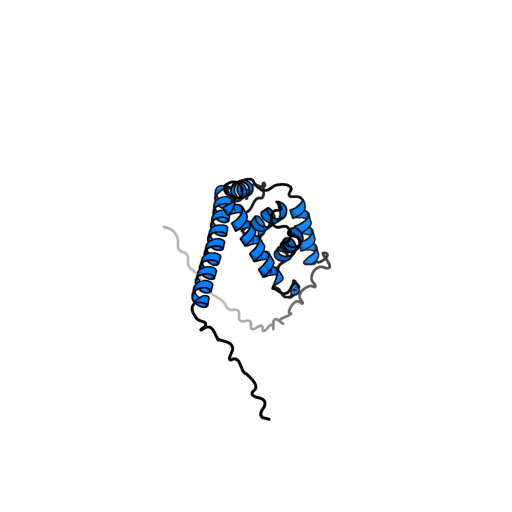 1
ATOM 730 N N . ASP A 1 95 ? -8.930 -3.389 19.316 1.00 94.06 95 ASP A N 1
ATOM 731 C CA . ASP A 1 95 ? -8.032 -4.476 19.713 1.00 94.06 95 ASP A CA 1
ATOM 732 C C . ASP A 1 95 ? -6.565 -4.172 19.365 1.00 94.06 95 ASP A C 1
ATOM 734 O O . ASP A 1 95 ? -5.669 -4.938 19.719 1.00 94.06 95 ASP A O 1
ATOM 738 N N . GLY A 1 96 ? -6.296 -3.084 18.631 1.00 92.75 96 GLY A N 1
ATOM 739 C CA . GLY A 1 96 ? -4.947 -2.628 18.283 1.00 92.75 96 GLY A CA 1
ATOM 740 C C . GLY A 1 96 ? -4.195 -3.524 17.293 1.00 92.75 96 GLY A C 1
ATOM 741 O O . GLY A 1 96 ? -3.038 -3.255 16.984 1.00 92.75 96 GLY A O 1
ATOM 742 N N . GLN A 1 97 ? -4.826 -4.582 16.774 1.00 96.44 97 GLN A N 1
ATOM 743 C CA . GLN A 1 97 ? -4.189 -5.508 15.828 1.00 96.44 97 GLN A CA 1
ATOM 744 C C . GLN A 1 97 ? -4.207 -5.007 14.377 1.00 96.44 97 GLN A C 1
ATOM 746 O O . GLN A 1 97 ? -3.434 -5.486 13.543 1.00 96.44 97 GLN A O 1
ATOM 751 N N . VAL A 1 98 ? -5.097 -4.063 14.070 1.00 97.25 98 VAL A N 1
ATOM 752 C CA . VAL A 1 98 ? -5.236 -3.426 12.758 1.00 97.25 98 VAL A CA 1
ATOM 753 C C . VAL A 1 98 ? -5.334 -1.918 12.923 1.00 97.25 98 VAL A C 1
ATOM 755 O O . VAL A 1 98 ? -5.936 -1.409 13.868 1.00 97.25 98 VAL A O 1
ATOM 758 N N . THR A 1 99 ? -4.742 -1.200 11.982 1.00 96.88 99 THR A N 1
ATOM 759 C CA . THR A 1 99 ? -4.738 0.260 11.930 1.00 96.88 99 THR A CA 1
ATOM 760 C C . THR A 1 99 ? -5.828 0.787 11.000 1.00 96.88 99 THR A C 1
ATOM 762 O O . THR A 1 99 ? -6.438 0.054 10.216 1.00 96.88 99 THR A O 1
ATOM 765 N N . VAL A 1 100 ? -6.047 2.101 11.036 1.00 97.12 100 VAL A N 1
ATOM 766 C CA . VAL A 1 100 ? -6.902 2.786 10.056 1.00 97.12 100 VAL A CA 1
ATOM 767 C C . VAL A 1 100 ? -6.386 2.602 8.618 1.00 97.12 100 VAL A C 1
ATOM 769 O O . VAL A 1 100 ? -7.189 2.453 7.699 1.00 97.12 100 VAL A O 1
ATOM 772 N N . PHE A 1 101 ? -5.065 2.521 8.413 1.00 97.56 101 PHE A N 1
ATOM 773 C CA . PHE A 1 101 ? -4.461 2.277 7.098 1.00 97.56 101 PHE A CA 1
ATOM 774 C C . PHE A 1 101 ? -4.740 0.863 6.592 1.00 97.56 101 PHE A C 1
ATOM 776 O O . PHE A 1 101 ? -5.046 0.677 5.417 1.00 97.56 101 PHE A O 1
ATOM 783 N N . ASP A 1 102 ? -4.693 -0.130 7.484 1.00 98.06 102 ASP A N 1
ATOM 784 C CA . ASP A 1 102 ? -5.029 -1.514 7.148 1.00 98.06 102 ASP A CA 1
ATOM 785 C C . ASP A 1 102 ? -6.484 -1.623 6.677 1.00 98.06 102 ASP A C 1
ATOM 787 O O . ASP A 1 102 ? -6.778 -2.258 5.664 1.00 98.06 102 ASP A O 1
ATOM 791 N N . LYS A 1 103 ? -7.402 -0.943 7.373 1.00 98.06 103 LYS A N 1
ATOM 792 C CA . LYS A 1 103 ? -8.822 -0.898 7.005 1.00 98.06 103 LYS A CA 1
ATOM 793 C C . LYS A 1 103 ? -9.074 -0.181 5.686 1.00 98.06 103 LYS A C 1
ATOM 795 O O . LYS A 1 103 ? -9.841 -0.689 4.869 1.00 98.06 103 LYS A O 1
ATOM 800 N N . ALA A 1 104 ? -8.417 0.952 5.460 1.00 98.06 104 ALA A N 1
ATOM 801 C CA . ALA A 1 104 ? -8.497 1.658 4.187 1.00 98.06 104 ALA A CA 1
ATOM 802 C C . ALA A 1 104 ? -7.964 0.789 3.036 1.00 98.06 104 ALA A C 1
ATOM 804 O O . ALA A 1 104 ? -8.620 0.681 2.002 1.00 98.06 104 ALA A O 1
ATOM 805 N N . LEU A 1 105 ? -6.844 0.080 3.232 1.00 98.31 105 LEU A N 1
ATOM 806 C CA . LEU A 1 105 ? -6.310 -0.848 2.233 1.00 98.31 105 LEU A CA 1
ATOM 807 C C . LEU A 1 105 ? -7.301 -1.977 1.910 1.00 98.31 105 LEU A C 1
ATOM 809 O O . LEU A 1 105 ? -7.476 -2.312 0.737 1.00 98.31 105 LEU A O 1
ATOM 813 N N . LEU A 1 106 ? -7.970 -2.555 2.915 1.00 98.25 106 LEU A N 1
ATOM 814 C CA . LEU A 1 106 ? -9.005 -3.569 2.684 1.00 98.25 106 LEU A CA 1
ATOM 815 C C . LEU A 1 106 ? -10.176 -3.019 1.866 1.00 98.25 106 LEU A C 1
ATOM 817 O O . LEU A 1 106 ? -10.589 -3.666 0.907 1.00 98.25 106 LEU A O 1
ATOM 821 N N . GLN A 1 107 ? -10.674 -1.823 2.188 1.00 98.00 107 GLN A N 1
ATOM 822 C CA . GLN A 1 107 ? -11.777 -1.214 1.439 1.00 98.00 107 GLN A CA 1
ATOM 823 C C . GLN A 1 107 ? -11.383 -0.894 -0.006 1.00 98.00 107 GLN A C 1
ATOM 825 O O . GLN A 1 107 ? -12.081 -1.302 -0.932 1.00 98.00 107 GLN A O 1
ATOM 830 N N . LEU A 1 108 ? -10.235 -0.239 -0.211 1.00 97.69 108 LEU A N 1
ATOM 831 C CA . LEU A 1 108 ? -9.737 0.121 -1.543 1.00 97.69 108 LEU A CA 1
ATOM 832 C C . LEU A 1 108 ? -9.478 -1.107 -2.420 1.00 97.69 108 LEU A C 1
ATOM 834 O O . LEU A 1 108 ? -9.703 -1.062 -3.624 1.00 97.69 108 LEU A O 1
ATOM 838 N N . SER A 1 109 ? -9.012 -2.205 -1.820 1.00 97.69 109 SER A N 1
ATOM 839 C CA . SER A 1 109 ? -8.728 -3.453 -2.537 1.00 97.69 109 SER A CA 1
ATOM 840 C C . SER A 1 109 ? -9.914 -4.408 -2.645 1.00 97.69 109 SER A C 1
ATOM 842 O O . SER A 1 109 ? -9.757 -5.526 -3.148 1.00 97.69 109 SER A O 1
ATOM 844 N N . GLN A 1 110 ? -11.088 -4.014 -2.145 1.00 97.25 110 GLN A N 1
ATOM 845 C CA . GLN A 1 110 ? -12.264 -4.874 -2.034 1.00 97.25 110 GLN A CA 1
ATOM 846 C C . GLN A 1 110 ? -11.941 -6.225 -1.362 1.00 97.25 110 GLN A C 1
ATOM 848 O O . GLN A 1 110 ? -12.180 -7.294 -1.933 1.00 97.25 110 GLN A O 1
ATOM 853 N N . ASP A 1 111 ? -11.323 -6.179 -0.180 1.00 96.31 111 ASP A N 1
ATOM 854 C CA . ASP A 1 111 ? -10.855 -7.337 0.600 1.00 96.31 111 ASP A CA 1
ATOM 855 C C . ASP A 1 111 ? -9.830 -8.227 -0.126 1.00 96.31 111 ASP A C 1
ATOM 857 O O . ASP A 1 111 ? -9.702 -9.430 0.156 1.00 96.31 111 ASP A O 1
ATOM 861 N N . GLY A 1 112 ? -9.090 -7.623 -1.059 1.00 95.50 112 GLY A N 1
ATOM 862 C CA . GLY A 1 112 ? -8.054 -8.256 -1.871 1.00 95.50 112 GLY A CA 1
ATOM 863 C C . GLY A 1 112 ? -8.514 -8.768 -3.236 1.00 95.50 112 GLY A C 1
ATOM 864 O O . GLY A 1 112 ? -7.725 -9.427 -3.916 1.00 95.50 112 GLY A O 1
ATOM 865 N N . ARG A 1 113 ? -9.758 -8.489 -3.652 1.00 96.69 113 ARG A N 1
ATOM 866 C CA . ARG A 1 113 ? -10.257 -8.851 -4.992 1.00 96.69 113 ARG A CA 1
ATOM 867 C C . ARG A 1 113 ? -9.655 -7.982 -6.093 1.00 96.69 113 ARG A C 1
ATOM 869 O O . ARG A 1 113 ? -9.412 -8.481 -7.188 1.00 96.69 113 ARG A O 1
ATOM 876 N N . GLU A 1 114 ? -9.374 -6.716 -5.800 1.00 96.00 114 GLU A N 1
ATOM 877 C CA . GLU A 1 114 ? -8.857 -5.749 -6.765 1.00 96.00 114 GLU A CA 1
ATOM 878 C C . GLU A 1 114 ? -7.527 -5.164 -6.275 1.00 96.00 114 GLU A C 1
ATOM 880 O O . GLU A 1 114 ? -7.487 -4.224 -5.492 1.00 96.00 114 GLU A O 1
ATOM 885 N N . LEU A 1 115 ? -6.406 -5.745 -6.713 1.00 96.69 115 LEU A N 1
ATOM 886 C CA . LEU A 1 115 ? -5.065 -5.313 -6.282 1.00 96.69 115 LEU A CA 1
ATOM 887 C 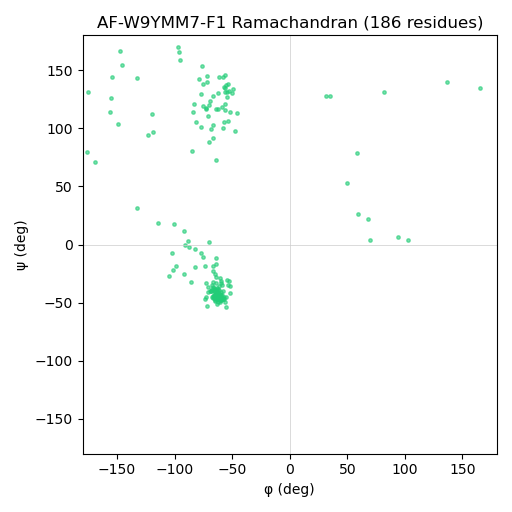C . LEU A 1 115 ? -4.338 -4.446 -7.314 1.00 96.69 115 LEU A C 1
ATOM 889 O O . LEU A 1 115 ? -3.412 -3.723 -6.962 1.00 96.69 115 LEU A O 1
ATOM 893 N N . ASP A 1 116 ? -4.736 -4.539 -8.583 1.00 95.38 116 ASP A N 1
ATOM 894 C CA . ASP A 1 116 ? -4.070 -3.878 -9.714 1.00 95.38 116 ASP A CA 1
ATOM 895 C C . ASP A 1 116 ? -4.652 -2.490 -10.034 1.00 95.38 116 ASP A C 1
ATOM 897 O O . ASP A 1 116 ? -4.371 -1.894 -11.072 1.00 95.38 116 ASP A O 1
ATOM 901 N N . SER A 1 11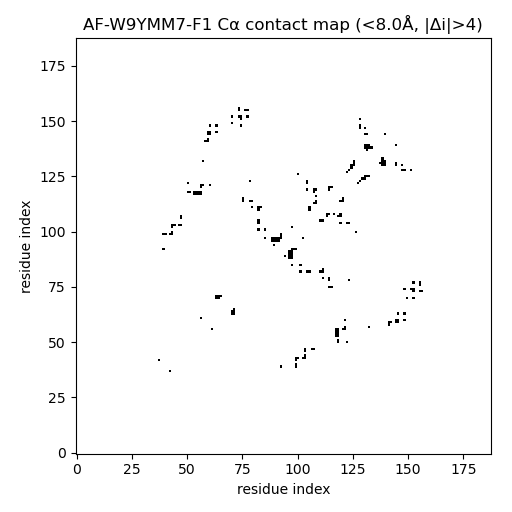7 ? -5.492 -1.966 -9.143 1.00 94.81 117 SER A N 1
ATOM 902 C CA . SER A 1 117 ? -6.047 -0.629 -9.295 1.00 94.81 117 SER A CA 1
ATOM 903 C C . SER A 1 117 ? -4.994 0.434 -8.948 1.00 94.81 117 SER A C 1
ATOM 905 O O . SER A 1 117 ? -4.293 0.290 -7.936 1.00 94.81 117 SER A O 1
ATOM 907 N N . PRO A 1 118 ? -4.886 1.535 -9.723 1.00 93.81 118 PRO A N 1
ATOM 908 C CA . PRO A 1 118 ? -3.967 2.630 -9.424 1.00 93.81 118 PRO A CA 1
ATOM 909 C C . PRO A 1 118 ? -4.100 3.174 -7.999 1.00 93.81 118 PRO A C 1
ATOM 911 O O . PRO A 1 118 ? -3.089 3.519 -7.387 1.00 93.81 118 PRO A O 1
ATOM 914 N N . VAL A 1 119 ? -5.323 3.210 -7.456 1.00 95.19 119 VAL A N 1
ATOM 915 C CA . VAL A 1 119 ? -5.571 3.702 -6.095 1.00 95.19 119 VAL A CA 1
ATOM 916 C C . VAL A 1 119 ? -4.928 2.802 -5.042 1.00 95.19 119 VAL A C 1
ATOM 918 O O . VAL A 1 119 ? -4.240 3.294 -4.154 1.00 95.19 119 VAL A O 1
ATOM 921 N N . VAL A 1 120 ? -5.062 1.481 -5.184 1.00 96.56 120 VAL A N 1
ATOM 922 C CA . VAL A 1 120 ? -4.500 0.495 -4.250 1.00 96.56 120 VAL A CA 1
ATOM 923 C C . VAL A 1 120 ? -2.981 0.516 -4.304 1.00 96.56 120 VAL A C 1
ATOM 925 O O . VAL A 1 120 ? -2.319 0.560 -3.269 1.00 96.56 120 VAL A O 1
ATOM 928 N N . ILE A 1 121 ? -2.422 0.524 -5.515 1.00 95.75 121 ILE A N 1
ATOM 929 C CA . ILE A 1 121 ? -0.974 0.551 -5.728 1.00 95.75 121 ILE A CA 1
ATOM 930 C C . ILE A 1 121 ? -0.362 1.814 -5.114 1.00 95.75 121 ILE A C 1
ATOM 932 O O . ILE A 1 121 ? 0.643 1.723 -4.405 1.00 95.75 121 ILE A O 1
ATOM 936 N N . ARG A 1 122 ? -0.962 2.983 -5.373 1.00 94.00 122 ARG A N 1
ATOM 937 C CA . ARG A 1 122 ? -0.491 4.254 -4.819 1.00 94.00 122 ARG A CA 1
ATOM 938 C C . ARG A 1 122 ? -0.596 4.262 -3.298 1.00 94.00 122 ARG A C 1
ATOM 940 O O . ARG A 1 122 ? 0.402 4.525 -2.635 1.00 94.00 122 ARG A O 1
ATOM 947 N N . PHE A 1 123 ? -1.769 3.922 -2.766 1.00 95.44 123 PHE A N 1
ATOM 948 C CA . PHE A 1 123 ? -2.020 3.911 -1.328 1.00 95.44 123 PHE A CA 1
ATOM 949 C C . PHE A 1 123 ? -1.037 2.994 -0.595 1.00 95.44 123 PHE A C 1
ATOM 951 O O . PHE A 1 123 ? -0.434 3.389 0.399 1.00 95.44 123 PHE A O 1
ATOM 958 N N . PHE A 1 124 ? -0.809 1.787 -1.120 1.00 96.69 124 PHE A N 1
ATOM 959 C CA . PHE A 1 124 ? 0.150 0.855 -0.537 1.00 96.69 124 PHE A CA 1
ATOM 960 C C . PHE A 1 124 ? 1.575 1.421 -0.536 1.00 96.69 124 PHE A C 1
ATOM 962 O O . PHE A 1 124 ? 2.284 1.352 0.466 1.00 96.69 124 PHE A O 1
ATOM 969 N N . ALA A 1 125 ? 2.005 2.000 -1.653 1.00 94.44 125 ALA A N 1
ATOM 970 C CA . ALA A 1 125 ? 3.344 2.555 -1.773 1.00 94.44 125 ALA A CA 1
ATOM 971 C C . ALA A 1 125 ? 3.570 3.774 -0.855 1.00 94.44 125 ALA A C 1
ATOM 973 O O . ALA A 1 125 ? 4.644 3.893 -0.267 1.00 94.44 125 ALA A O 1
ATOM 974 N N . GLU A 1 126 ? 2.572 4.638 -0.676 1.00 93.19 126 GLU A N 1
ATOM 975 C CA . GLU A 1 126 ? 2.663 5.778 0.243 1.00 93.19 126 GLU A CA 1
ATOM 976 C C . GLU A 1 126 ? 2.634 5.324 1.710 1.00 93.19 126 GLU A C 1
ATOM 978 O O . GLU A 1 126 ? 3.544 5.647 2.471 1.00 93.19 126 GLU A O 1
ATOM 983 N N . GLN A 1 127 ? 1.634 4.529 2.102 1.00 94.81 127 GLN A N 1
ATOM 984 C CA . GLN A 1 127 ? 1.366 4.245 3.518 1.00 94.81 127 GLN A CA 1
ATOM 985 C C . GLN A 1 127 ? 2.187 3.081 4.084 1.00 94.81 127 GLN A C 1
ATOM 987 O O . GLN A 1 127 ? 2.546 3.096 5.257 1.00 94.81 127 GLN A O 1
ATOM 992 N N . PHE A 1 128 ? 2.515 2.074 3.268 1.00 95.19 128 PHE A N 1
ATOM 993 C CA . PHE A 1 128 ? 3.223 0.872 3.733 1.00 95.19 128 PHE A CA 1
ATOM 994 C C . PHE A 1 128 ? 4.695 0.850 3.327 1.00 95.19 128 PHE A C 1
ATOM 996 O O . PHE A 1 128 ? 5.505 0.231 4.015 1.00 95.19 128 PHE A O 1
ATOM 1003 N N . LEU A 1 129 ? 5.058 1.510 2.223 1.00 93.44 129 LEU A N 1
ATOM 1004 C CA . LEU A 1 129 ? 6.457 1.614 1.788 1.00 93.44 129 LEU A CA 1
ATOM 1005 C C . LEU A 1 129 ? 7.086 2.977 2.102 1.00 93.44 129 LEU A C 1
ATOM 1007 O O . LEU A 1 129 ? 8.292 3.131 1.916 1.00 93.44 129 LEU A O 1
ATOM 1011 N N . GLY A 1 130 ? 6.303 3.950 2.579 1.00 90.38 130 GLY A N 1
ATOM 1012 C CA . GLY A 1 130 ? 6.796 5.281 2.939 1.00 90.38 130 GLY A CA 1
ATOM 1013 C C . GLY A 1 130 ? 7.254 6.113 1.739 1.00 90.38 130 GLY A C 1
ATOM 1014 O O . GLY A 1 130 ? 8.073 7.018 1.892 1.00 90.38 130 GLY A O 1
ATOM 1015 N N . ILE A 1 131 ? 6.776 5.805 0.530 1.00 90.06 131 ILE A N 1
ATOM 1016 C CA . ILE A 1 131 ? 7.153 6.541 -0.678 1.00 90.06 131 ILE A CA 1
ATOM 1017 C C . ILE A 1 131 ? 6.303 7.805 -0.751 1.00 90.06 131 ILE A C 1
ATOM 1019 O O . ILE A 1 131 ? 5.132 7.744 -1.109 1.00 90.06 131 ILE A O 1
ATOM 1023 N N . ASN A 1 132 ? 6.894 8.961 -0.449 1.00 83.56 132 ASN A N 1
ATOM 1024 C CA . ASN A 1 132 ? 6.190 10.233 -0.570 1.00 83.56 132 ASN A CA 1
ATOM 1025 C C . ASN A 1 132 ? 6.019 10.620 -2.050 1.00 83.56 132 ASN A C 1
ATOM 1027 O O . ASN A 1 132 ? 7.015 10.846 -2.741 1.00 83.56 132 ASN A O 1
ATOM 1031 N N . MET A 1 133 ? 4.769 10.698 -2.518 1.00 76.62 133 MET A N 1
ATOM 1032 C CA . MET A 1 133 ? 4.402 11.080 -3.891 1.00 76.62 133 MET A CA 1
ATOM 1033 C C . MET A 1 133 ? 3.637 12.410 -3.953 1.00 76.62 133 MET A C 1
ATOM 1035 O O . MET A 1 133 ? 2.934 12.676 -4.935 1.00 76.62 133 MET A O 1
ATOM 1039 N N . ASP A 1 134 ? 3.731 13.224 -2.900 1.00 71.88 134 ASP A N 1
ATOM 1040 C CA . ASP A 1 134 ? 3.118 14.545 -2.852 1.00 71.88 134 ASP A CA 1
ATOM 1041 C C . ASP A 1 134 ? 3.828 15.503 -3.835 1.00 71.88 134 ASP A C 1
ATOM 1043 O O . ASP A 1 134 ? 5.044 15.711 -3.730 1.00 71.88 134 ASP A O 1
ATOM 1047 N N . PRO A 1 135 ? 3.099 16.115 -4.787 1.00 57.81 135 PRO A N 1
ATOM 1048 C CA . PRO A 1 135 ? 3.655 17.118 -5.690 1.00 57.81 135 PRO A CA 1
ATOM 1049 C C . PRO A 1 135 ? 4.130 18.407 -4.991 1.00 57.81 135 PRO A C 1
ATOM 1051 O O . PRO A 1 135 ? 4.831 19.193 -5.623 1.00 57.81 135 PRO A O 1
ATOM 1054 N N . SER A 1 136 ? 3.803 18.637 -3.711 1.00 58.84 136 SER A N 1
ATOM 1055 C CA . SER A 1 136 ? 4.129 19.864 -2.959 1.00 58.84 136 SER A CA 1
ATOM 1056 C C . SER A 1 136 ? 5.618 20.063 -2.605 1.00 58.84 136 SER A C 1
ATOM 1058 O O . SER A 1 136 ? 5.981 21.060 -1.981 1.00 58.84 136 SER A O 1
ATOM 1060 N N . GLY A 1 137 ? 6.512 19.162 -3.035 1.00 47.19 137 GLY A N 1
ATOM 1061 C CA . GLY A 1 137 ? 7.966 19.395 -3.017 1.00 47.1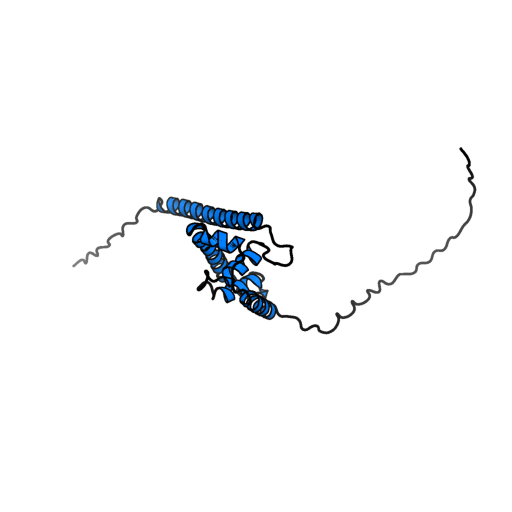9 137 GLY A CA 1
ATOM 1062 C C . GLY A 1 137 ? 8.753 18.706 -1.896 1.00 47.19 137 GLY A C 1
ATOM 1063 O O . GLY A 1 137 ? 9.970 18.862 -1.837 1.00 47.19 137 GLY A O 1
ATOM 1064 N N . ARG A 1 138 ? 8.107 17.884 -1.055 1.00 55.66 138 ARG A N 1
ATOM 1065 C CA . ARG A 1 138 ? 8.787 16.892 -0.185 1.00 55.66 138 ARG A CA 1
ATOM 1066 C C .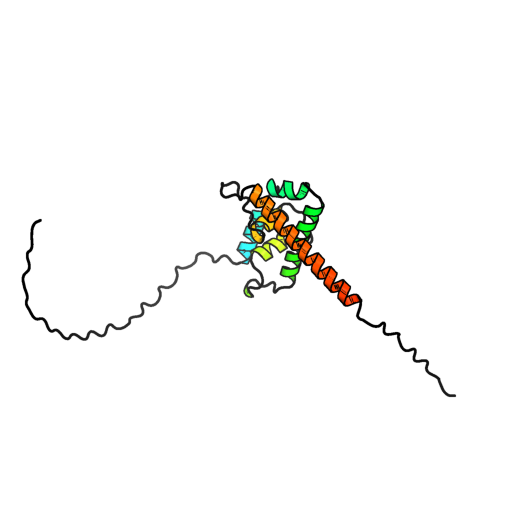 ARG A 1 138 ? 8.727 15.464 -0.746 1.00 55.66 138 ARG A C 1
ATOM 1068 O O . ARG A 1 138 ? 8.918 14.505 -0.000 1.00 55.66 138 ARG A O 1
ATOM 1075 N N . SER A 1 139 ? 8.423 15.323 -2.038 1.00 59.44 139 SER A N 1
ATOM 1076 C CA . SER A 1 139 ? 8.408 14.034 -2.732 1.00 59.44 139 SER A CA 1
ATOM 1077 C C . SER A 1 139 ? 9.756 13.342 -2.566 1.00 59.44 139 SER A C 1
ATOM 1079 O O . SER A 1 139 ? 10.804 13.969 -2.746 1.00 59.44 139 SER A O 1
ATOM 1081 N N . ALA A 1 140 ? 9.728 12.036 -2.303 1.00 63.66 140 ALA A N 1
ATOM 1082 C CA . ALA A 1 140 ? 10.915 11.214 -2.468 1.00 63.66 140 ALA A CA 1
ATOM 1083 C C . ALA A 1 140 ? 11.433 11.432 -3.894 1.00 63.66 140 ALA A C 1
ATOM 1085 O O . ALA A 1 140 ? 10.640 11.515 -4.845 1.00 63.66 140 ALA A O 1
ATOM 1086 N N . SER A 1 141 ? 12.752 11.555 -4.057 1.00 78.19 141 SER A N 1
ATOM 1087 C CA . SER A 1 141 ? 13.310 11.655 -5.407 1.00 78.19 141 SER A CA 1
ATOM 1088 C C . SER A 1 141 ? 12.865 10.427 -6.212 1.00 78.19 141 SER A C 1
ATOM 1090 O O . SER A 1 141 ? 12.741 9.330 -5.665 1.00 78.19 141 SER A O 1
ATOM 1092 N N . ALA A 1 142 ? 12.635 10.568 -7.519 1.00 82.25 142 ALA A N 1
ATOM 1093 C CA . ALA A 1 142 ? 12.233 9.431 -8.357 1.00 82.25 142 ALA A CA 1
ATOM 1094 C C . ALA A 1 142 ? 13.193 8.227 -8.218 1.00 82.25 142 ALA A C 1
ATOM 1096 O O . ALA A 1 142 ? 12.778 7.068 -8.291 1.00 82.25 142 ALA A O 1
ATOM 1097 N N . VAL A 1 143 ? 14.473 8.516 -7.962 1.00 84.75 143 VAL A N 1
ATOM 1098 C CA . VAL A 1 143 ? 15.525 7.535 -7.678 1.00 84.75 143 VAL A CA 1
ATOM 1099 C C . VAL A 1 143 ? 15.269 6.800 -6.363 1.00 84.75 143 VAL A C 1
ATOM 1101 O O . VAL A 1 143 ? 15.371 5.578 -6.312 1.00 84.75 143 VAL A O 1
ATOM 1104 N N . GLU A 1 144 ? 14.921 7.522 -5.303 1.00 88.69 144 GLU A N 1
ATOM 1105 C CA . GLU A 1 144 ? 14.604 6.944 -3.998 1.00 88.69 144 GLU A CA 1
ATOM 1106 C C . GLU A 1 144 ? 13.348 6.073 -4.055 1.00 88.69 144 GLU A C 1
ATOM 1108 O O . GLU A 1 144 ? 13.397 4.917 -3.638 1.00 88.69 144 GLU A O 1
ATOM 1113 N N . ALA A 1 145 ? 12.269 6.569 -4.667 1.00 88.75 145 ALA A N 1
ATOM 1114 C CA . ALA A 1 145 ? 11.044 5.797 -4.865 1.00 88.75 145 ALA A CA 1
ATOM 1115 C C . ALA A 1 145 ? 11.324 4.479 -5.610 1.00 88.75 145 ALA A C 1
ATOM 1117 O O . ALA A 1 145 ? 10.891 3.408 -5.183 1.00 88.75 145 ALA A O 1
ATOM 1118 N N . SER A 1 146 ? 12.120 4.540 -6.682 1.00 88.75 146 SER A N 1
ATOM 1119 C CA . SER A 1 146 ? 12.520 3.352 -7.446 1.00 88.75 146 SER A CA 1
ATOM 1120 C C . SER A 1 146 ? 13.324 2.367 -6.591 1.00 88.75 146 SER A C 1
ATOM 1122 O O . SER A 1 146 ? 13.033 1.172 -6.594 1.00 88.75 146 SER A O 1
ATOM 1124 N N . ARG A 1 147 ? 14.288 2.859 -5.799 1.00 91.12 147 ARG A N 1
ATOM 1125 C CA . ARG A 1 147 ? 15.099 2.026 -4.893 1.00 91.12 147 ARG A CA 1
ATOM 1126 C C . ARG A 1 147 ? 14.258 1.333 -3.824 1.00 91.12 147 ARG A C 1
ATOM 1128 O O . ARG A 1 147 ? 14.502 0.164 -3.528 1.00 91.12 147 ARG A O 1
ATOM 1135 N N . VAL A 1 148 ? 13.283 2.031 -3.239 1.00 93.62 148 VAL A N 1
ATOM 1136 C CA . VAL A 1 148 ? 12.380 1.454 -2.232 1.00 93.62 148 VAL A CA 1
ATOM 1137 C C . VAL A 1 148 ? 11.523 0.348 -2.851 1.00 93.62 148 VAL A C 1
ATOM 1139 O O . VAL A 1 148 ? 11.440 -0.739 -2.280 1.00 93.62 148 VAL A O 1
ATOM 1142 N N . LEU A 1 149 ? 10.953 0.578 -4.039 1.00 92.88 149 LEU A N 1
ATOM 1143 C CA . LEU A 1 149 ? 10.153 -0.423 -4.759 1.00 92.88 149 LEU A CA 1
ATOM 1144 C C . LEU A 1 149 ? 10.968 -1.672 -5.113 1.00 92.88 149 LEU A C 1
ATOM 1146 O O . LEU A 1 149 ? 10.524 -2.796 -4.863 1.00 92.88 149 LEU A O 1
ATOM 1150 N N . GLU A 1 150 ? 12.175 -1.485 -5.652 1.00 92.81 150 GLU A N 1
ATOM 1151 C CA . GLU A 1 150 ? 13.088 -2.583 -5.980 1.00 92.81 150 GLU A CA 1
ATOM 1152 C C . GLU A 1 150 ? 13.448 -3.394 -4.730 1.00 92.81 150 GLU A C 1
ATOM 1154 O O . GLU A 1 150 ? 13.319 -4.621 -4.732 1.00 92.81 150 GLU A O 1
ATOM 1159 N N . ARG A 1 151 ? 13.812 -2.720 -3.630 1.00 93.00 151 ARG A N 1
ATOM 1160 C CA . ARG A 1 151 ? 14.130 -3.376 -2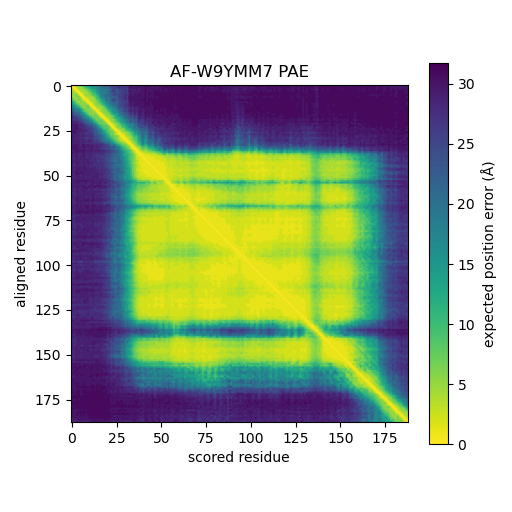.355 1.00 93.00 151 ARG A CA 1
ATOM 1161 C C . ARG A 1 151 ? 12.937 -4.157 -1.805 1.00 93.00 151 ARG A C 1
ATOM 1163 O O . ARG A 1 151 ? 13.110 -5.309 -1.410 1.00 93.00 151 ARG A O 1
ATOM 1170 N N . ALA A 1 152 ? 11.744 -3.565 -1.790 1.00 91.69 152 ALA A N 1
ATOM 1171 C CA . ALA A 1 152 ? 10.539 -4.216 -1.281 1.00 91.69 152 ALA A CA 1
ATOM 1172 C C . ALA A 1 152 ? 10.249 -5.519 -2.044 1.00 91.69 152 ALA A C 1
ATOM 1174 O O . ALA A 1 152 ? 10.038 -6.575 -1.441 1.00 91.69 152 ALA A O 1
ATOM 1175 N N . VAL A 1 153 ? 10.320 -5.472 -3.378 1.00 91.44 153 VAL A N 1
ATOM 1176 C CA . VAL A 1 153 ? 10.123 -6.648 -4.235 1.00 91.44 153 VAL A CA 1
ATOM 1177 C C . VAL A 1 153 ? 11.219 -7.697 -4.039 1.00 91.44 153 VAL A C 1
ATOM 1179 O O . VAL A 1 153 ? 10.909 -8.890 -3.988 1.00 91.44 153 VAL A O 1
ATOM 1182 N N . GLN A 1 154 ? 12.480 -7.286 -3.890 1.00 89.44 154 GLN A N 1
ATOM 1183 C CA . GLN A 1 154 ? 13.593 -8.200 -3.623 1.00 89.44 154 GLN A CA 1
ATOM 1184 C C . GLN A 1 154 ? 13.375 -8.982 -2.317 1.00 89.44 154 GLN A C 1
ATOM 1186 O O . GLN A 1 154 ? 13.490 -10.209 -2.310 1.00 89.44 154 GLN A O 1
ATOM 1191 N N . VAL A 1 155 ? 13.000 -8.289 -1.235 1.00 83.50 155 VAL A N 1
ATOM 1192 C CA . VAL A 1 155 ? 12.712 -8.904 0.072 1.00 83.50 155 VAL A CA 1
ATOM 1193 C C . VAL A 1 155 ? 11.544 -9.884 -0.039 1.00 83.50 155 VAL A C 1
ATOM 1195 O O . VAL A 1 155 ? 11.641 -11.017 0.432 1.00 83.50 155 VAL A O 1
ATOM 1198 N N . GLY A 1 156 ? 10.468 -9.502 -0.735 1.00 76.25 156 GLY A N 1
ATOM 1199 C CA . GLY A 1 156 ? 9.326 -10.390 -0.975 1.00 76.25 156 GLY A CA 1
ATOM 1200 C C . GLY A 1 156 ? 9.699 -11.688 -1.693 1.00 76.25 156 GLY A C 1
ATOM 1201 O O . GLY A 1 156 ? 9.205 -12.762 -1.344 1.00 76.25 156 GLY A O 1
ATOM 1202 N N . ARG A 1 157 ? 10.602 -11.610 -2.676 1.00 77.88 157 ARG A N 1
ATOM 1203 C CA . ARG A 1 157 ? 11.100 -12.788 -3.402 1.00 77.88 157 ARG A CA 1
ATOM 1204 C C . ARG A 1 157 ? 11.969 -13.687 -2.523 1.00 77.88 157 ARG A C 1
ATOM 1206 O O . ARG A 1 157 ? 11.820 -14.905 -2.607 1.00 77.88 157 ARG A O 1
ATOM 1213 N N . GLY A 1 158 ? 12.825 -13.105 -1.681 1.00 69.06 158 GLY A N 1
ATOM 1214 C CA . GLY A 1 158 ? 13.684 -13.851 -0.755 1.00 69.06 158 GLY A CA 1
ATOM 1215 C C . GLY A 1 158 ? 12.879 -14.740 0.194 1.00 69.06 158 GLY A C 1
ATOM 1216 O O . GLY A 1 158 ? 13.131 -15.940 0.273 1.00 69.06 158 GLY A O 1
ATOM 1217 N N . VAL A 1 159 ? 11.822 -14.186 0.800 1.00 62.81 159 VAL A N 1
ATOM 1218 C CA . VAL A 1 159 ? 10.939 -14.934 1.715 1.00 62.81 159 VAL A CA 1
ATOM 1219 C C . VAL A 1 159 ? 10.230 -16.094 1.002 1.00 62.81 159 VAL A C 1
ATOM 1221 O O . VAL A 1 159 ? 10.103 -17.184 1.557 1.00 62.81 159 VAL A O 1
ATOM 1224 N N . LYS A 1 160 ? 9.804 -15.907 -0.257 1.00 63.50 160 LYS A N 1
ATOM 1225 C CA . LYS A 1 160 ? 9.159 -16.978 -1.036 1.00 63.50 160 LYS A CA 1
ATOM 1226 C C . LYS A 1 160 ? 10.125 -18.121 -1.370 1.00 63.50 160 LYS A C 1
ATOM 1228 O O . LYS A 1 160 ? 9.715 -19.283 -1.354 1.00 63.50 160 LYS A O 1
ATOM 1233 N N . MET A 1 161 ? 11.385 -17.813 -1.685 1.00 62.97 161 MET A N 1
ATOM 1234 C CA . MET A 1 161 ? 12.390 -18.844 -1.966 1.00 62.97 161 MET A CA 1
ATOM 1235 C C . MET A 1 161 ? 12.720 -19.660 -0.720 1.00 62.97 161 MET A C 1
ATOM 1237 O O . MET A 1 161 ? 12.716 -20.886 -0.794 1.00 62.97 161 MET A O 1
ATOM 1241 N N . GLU A 1 162 ? 12.924 -19.007 0.422 1.00 60.69 162 GLU A N 1
ATOM 1242 C CA . GLU A 1 162 ? 13.219 -19.689 1.684 1.00 60.69 162 GLU A CA 1
ATOM 1243 C C . GLU A 1 162 ? 12.072 -20.616 2.110 1.00 60.69 162 GLU A C 1
ATOM 1245 O O . GLU A 1 162 ? 12.289 -21.796 2.383 1.00 60.69 162 GLU A O 1
ATOM 1250 N N . GLN A 1 163 ? 10.828 -20.140 2.025 1.00 59.75 163 GLN A N 1
ATOM 1251 C CA . GLN A 1 163 ? 9.657 -20.956 2.343 1.00 59.75 163 GLN A CA 1
ATOM 1252 C C . GLN A 1 163 ? 9.482 -22.146 1.382 1.00 59.75 163 GLN A C 1
ATOM 1254 O O . GLN A 1 163 ? 9.055 -23.225 1.793 1.00 59.75 163 GLN A O 1
ATOM 1259 N N . THR A 1 164 ? 9.860 -21.987 0.108 1.00 69.88 164 THR A N 1
ATOM 1260 C CA . THR A 1 164 ? 9.844 -23.084 -0.875 1.00 69.88 164 THR A CA 1
ATOM 1261 C C . THR A 1 164 ? 10.936 -24.115 -0.583 1.00 69.88 164 THR A C 1
ATOM 1263 O O . THR A 1 164 ? 10.683 -25.316 -0.679 1.00 69.88 164 THR A O 1
ATOM 1266 N N . LEU A 1 165 ? 12.137 -23.670 -0.201 1.00 62.72 165 LEU A N 1
ATOM 1267 C CA . LEU A 1 165 ? 13.247 -24.552 0.168 1.00 62.72 165 LEU A CA 1
ATOM 1268 C C . LEU A 1 165 ? 12.921 -25.363 1.429 1.00 62.72 165 LEU A C 1
ATOM 1270 O O . LEU A 1 165 ? 13.118 -26.578 1.430 1.00 62.72 165 LEU A O 1
ATOM 1274 N N . MET A 1 166 ? 12.329 -24.727 2.443 1.00 61.16 166 MET A N 1
ATOM 1275 C CA . MET A 1 166 ? 11.871 -25.403 3.662 1.00 61.16 166 MET A CA 1
ATOM 1276 C C . MET A 1 166 ? 10.750 -26.414 3.377 1.00 61.16 166 MET A C 1
ATOM 1278 O O . MET A 1 166 ? 10.785 -27.540 3.870 1.00 61.16 166 MET A O 1
ATOM 1282 N N . ASN A 1 167 ? 9.778 -26.069 2.523 1.00 62.09 167 ASN A N 1
ATOM 1283 C CA . ASN A 1 167 ? 8.699 -26.996 2.166 1.00 62.09 167 ASN A CA 1
ATOM 1284 C C . ASN A 1 167 ? 9.211 -28.208 1.361 1.00 62.09 167 ASN A C 1
ATOM 1286 O O . ASN A 1 167 ? 8.705 -29.318 1.511 1.00 62.09 167 ASN A O 1
ATOM 1290 N N . ARG A 1 168 ? 10.254 -28.023 0.540 1.00 59.81 168 ARG A N 1
ATOM 1291 C CA . ARG A 1 168 ? 10.891 -29.115 -0.214 1.00 59.81 168 ARG A CA 1
ATOM 1292 C C . ARG A 1 168 ? 11.678 -30.066 0.689 1.00 59.81 168 ARG A C 1
ATOM 1294 O O . ARG A 1 168 ? 11.652 -31.268 0.449 1.00 59.81 168 ARG A O 1
ATOM 1301 N N . GLN A 1 169 ? 12.338 -29.551 1.727 1.00 58.78 169 GLN A N 1
ATOM 1302 C CA . GLN A 1 169 ? 13.019 -30.382 2.726 1.00 58.78 169 GLN A CA 1
ATOM 1303 C C . GLN A 1 169 ? 12.023 -31.204 3.562 1.00 58.78 169 GLN A C 1
ATOM 1305 O O . GLN A 1 169 ? 12.274 -32.378 3.819 1.00 58.78 169 GLN A O 1
ATOM 1310 N N . ASN A 1 170 ? 10.849 -30.650 3.882 1.00 56.00 170 ASN A N 1
ATOM 1311 C CA . ASN A 1 170 ? 9.812 -31.367 4.637 1.00 56.00 170 ASN A CA 1
ATOM 1312 C C . ASN A 1 170 ? 9.069 -32.452 3.832 1.00 56.00 170 ASN A C 1
ATOM 1314 O O . ASN A 1 170 ? 8.471 -33.345 4.428 1.00 56.00 170 ASN A O 1
ATOM 1318 N N . GLN A 1 171 ? 9.117 -32.429 2.494 1.00 53.06 171 GLN A N 1
ATOM 1319 C CA . GLN A 1 171 ? 8.522 -33.479 1.647 1.00 53.06 171 GLN A CA 1
ATOM 1320 C C . GLN A 1 171 ? 9.416 -34.720 1.463 1.00 53.06 171 GLN A C 1
ATOM 1322 O O . GLN A 1 171 ? 8.977 -35.699 0.867 1.00 53.06 171 GLN A O 1
ATOM 1327 N N . GLY A 1 172 ? 10.643 -34.718 1.996 1.00 51.69 172 GLY A N 1
ATOM 1328 C CA . GLY A 1 172 ? 11.542 -35.878 1.968 1.00 51.69 172 GLY A CA 1
ATOM 1329 C C . GLY A 1 172 ? 11.434 -36.819 3.175 1.00 51.69 172 GLY A C 1
ATOM 1330 O O . GLY A 1 172 ? 12.187 -37.786 3.236 1.00 51.69 172 GLY A O 1
ATOM 1331 N N . MET A 1 173 ? 10.559 -36.540 4.151 1.00 45.09 173 MET A N 1
ATOM 1332 C CA . MET A 1 173 ? 10.651 -37.142 5.491 1.00 45.09 173 MET A CA 1
ATOM 1333 C C . MET A 1 173 ? 9.327 -37.705 6.039 1.00 45.09 173 MET A C 1
ATOM 1335 O O . MET A 1 173 ? 9.119 -37.733 7.247 1.00 45.09 173 MET A O 1
ATOM 1339 N N . TYR A 1 174 ? 8.440 -38.194 5.168 1.00 45.19 174 TYR A N 1
ATOM 1340 C CA . TYR A 1 174 ? 7.347 -39.080 5.583 1.00 45.19 174 TYR A CA 1
ATOM 1341 C C . TYR A 1 174 ? 7.478 -40.426 4.861 1.00 45.19 174 TYR A C 1
ATOM 1343 O O . TYR A 1 174 ? 7.299 -40.469 3.641 1.00 45.19 174 TYR A O 1
ATOM 1351 N N . PRO A 1 175 ? 7.790 -41.533 5.564 1.00 45.97 175 PRO A N 1
ATOM 1352 C CA . PRO A 1 175 ? 7.682 -42.856 4.970 1.00 45.97 175 PRO A CA 1
ATOM 1353 C C . PRO A 1 175 ? 6.219 -43.104 4.593 1.00 45.97 175 PRO A C 1
A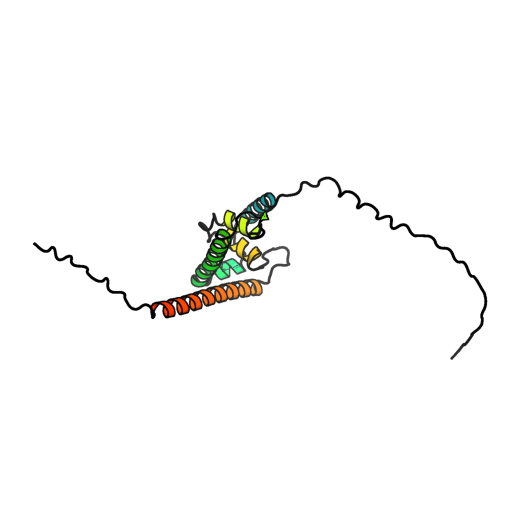TOM 1355 O O . PRO A 1 175 ? 5.303 -42.881 5.386 1.00 45.97 175 PRO A O 1
ATOM 1358 N N . SER A 1 176 ? 5.999 -43.534 3.353 1.00 48.78 176 SER A N 1
ATOM 1359 C CA . SER A 1 176 ? 4.686 -43.881 2.825 1.00 48.78 176 SER A CA 1
ATOM 1360 C C . SER A 1 176 ? 4.047 -44.967 3.692 1.00 48.78 176 SER A C 1
ATOM 1362 O O . SER A 1 176 ? 4.426 -46.136 3.625 1.00 48.78 176 SER A O 1
ATOM 1364 N N . HIS A 1 177 ? 3.063 -44.592 4.508 1.00 44.47 177 HIS A N 1
ATOM 1365 C CA . HIS A 1 177 ? 2.199 -45.558 5.171 1.00 44.47 177 HIS A CA 1
ATOM 1366 C C . HIS A 1 177 ? 1.329 -46.234 4.108 1.00 44.47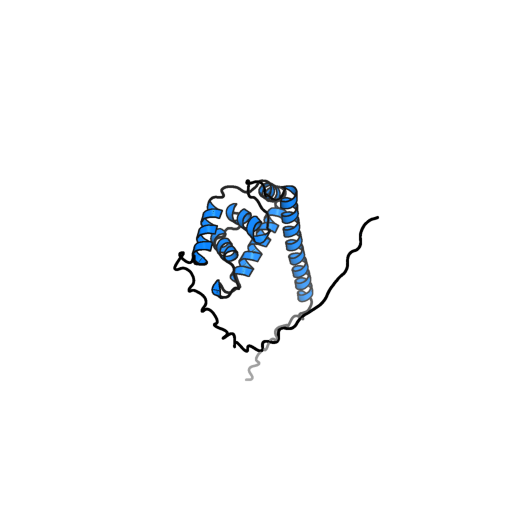 177 HIS A C 1
ATOM 1368 O O . HIS A 1 177 ? 0.327 -45.689 3.649 1.00 44.47 177 HIS A O 1
ATOM 1374 N N . HIS A 1 178 ? 1.739 -47.436 3.706 1.00 44.28 178 HIS A N 1
ATOM 1375 C CA . HIS A 1 178 ? 0.865 -48.387 3.036 1.00 44.28 178 HIS A CA 1
ATOM 1376 C C . HIS A 1 178 ? -0.368 -48.652 3.920 1.00 44.28 178 HIS A C 1
ATOM 1378 O O . HIS A 1 178 ? -0.203 -48.956 5.105 1.00 44.28 178 HIS A O 1
ATOM 1384 N N . PRO A 1 179 ? -1.600 -48.594 3.387 1.00 43.38 179 PRO A N 1
ATOM 1385 C CA . PRO A 1 179 ? -2.765 -49.042 4.134 1.00 43.38 179 PRO A CA 1
ATOM 1386 C C . PRO A 1 179 ? -2.734 -50.572 4.278 1.00 43.38 179 PRO A C 1
ATOM 1388 O O . PRO A 1 179 ? -2.730 -51.309 3.290 1.00 43.38 179 PRO A O 1
ATOM 1391 N N . LEU A 1 180 ? -2.707 -51.047 5.528 1.00 41.91 180 LEU A N 1
ATOM 1392 C CA . LEU A 1 180 ? -2.865 -52.455 5.892 1.00 41.91 180 LEU A CA 1
ATOM 1393 C C . LEU A 1 180 ? -4.269 -52.937 5.497 1.00 41.91 180 LEU A C 1
ATOM 1395 O O . LEU A 1 180 ? -5.289 -52.456 5.991 1.00 41.91 180 LEU A O 1
ATOM 1399 N N . ASN A 1 181 ? -4.297 -53.894 4.574 1.00 42.72 181 ASN A N 1
ATOM 1400 C CA . ASN A 1 181 ? -5.489 -54.544 4.048 1.00 42.72 181 ASN A CA 1
ATOM 1401 C C . ASN A 1 181 ? -6.008 -55.580 5.064 1.00 42.72 181 ASN A C 1
ATOM 1403 O O . ASN A 1 181 ? -5.456 -56.673 5.182 1.00 42.72 181 ASN A O 1
ATOM 1407 N N . TRP A 1 182 ? -7.053 -55.236 5.816 1.00 45.25 182 TRP A N 1
ATOM 1408 C CA . TRP A 1 182 ? -7.726 -56.128 6.764 1.00 45.25 182 TRP A CA 1
ATOM 1409 C C . TRP A 1 182 ? -8.779 -56.966 6.020 1.00 45.25 182 TRP A C 1
ATOM 1411 O O . TRP A 1 182 ? -9.971 -56.672 6.015 1.00 45.25 182 TRP A O 1
ATOM 1421 N N . LYS A 1 183 ? -8.358 -58.039 5.348 1.00 51.06 183 LYS A N 1
ATOM 1422 C CA . LYS A 1 183 ? -9.326 -59.031 4.861 1.00 51.06 183 LYS A CA 1
ATOM 1423 C C . LYS A 1 183 ? -9.889 -59.811 6.052 1.00 51.06 183 LYS A C 1
ATOM 1425 O O . LYS A 1 183 ? -9.179 -60.602 6.667 1.00 51.06 183 LYS A O 1
ATOM 1430 N N . LEU A 1 184 ? -11.172 -59.592 6.350 1.00 50.78 184 LEU A N 1
ATOM 1431 C CA . LEU A 1 184 ? -11.980 -60.481 7.186 1.00 50.78 184 LEU A CA 1
ATOM 1432 C C . LEU A 1 184 ? -12.010 -61.877 6.564 1.00 50.78 184 LEU A C 1
ATOM 1434 O O . LEU A 1 184 ? -12.582 -62.061 5.489 1.00 50.78 184 LEU A O 1
ATOM 1438 N N . HIS A 1 185 ? -11.492 -62.870 7.279 1.00 47.19 185 HIS A N 1
ATOM 1439 C CA . HIS A 1 185 ? -11.941 -64.244 7.099 1.00 47.19 185 HIS A CA 1
ATOM 1440 C C . HIS A 1 185 ? -13.198 -64.454 7.947 1.00 47.19 185 HIS A C 1
ATOM 1442 O O . HIS A 1 185 ? -13.149 -64.397 9.175 1.00 47.19 185 HIS A O 1
ATOM 1448 N N . LYS A 1 186 ? -14.334 -64.682 7.280 1.00 48.94 186 LYS A N 1
ATOM 1449 C CA . LYS A 1 186 ? -15.494 -65.329 7.897 1.00 48.94 186 LYS A CA 1
ATOM 1450 C C . LYS A 1 186 ? -15.184 -66.820 8.002 1.00 48.94 186 LYS A C 1
ATOM 1452 O O . LYS A 1 186 ? -14.951 -67.465 6.985 1.00 48.94 186 LYS A O 1
ATOM 1457 N N . VAL A 1 187 ? -15.169 -67.324 9.229 1.00 50.44 187 VAL A N 1
ATOM 1458 C CA . VAL A 1 187 ? -15.197 -68.754 9.544 1.00 50.44 187 VAL A CA 1
ATOM 1459 C C . VAL A 1 187 ? -16.639 -69.235 9.346 1.00 50.44 187 VAL A C 1
ATOM 1461 O O . VAL A 1 187 ? -17.564 -68.580 9.832 1.00 50.44 187 VAL A O 1
ATOM 1464 N N . GLN A 1 188 ? -16.814 -70.320 8.590 1.00 56.53 188 GLN A N 1
ATOM 1465 C CA . GLN A 1 188 ? -18.016 -71.160 8.599 1.00 56.53 188 GLN A CA 1
ATOM 1466 C C . GLN A 1 188 ? -17.734 -72.404 9.431 1.00 56.53 188 GLN A C 1
ATOM 1468 O O . GLN A 1 188 ? -16.571 -72.868 9.383 1.00 56.53 188 GLN A O 1
#

Sequence (188 aa):
MQKRAMSRVTSSGESEGEAEQGLFFASPSPPPLHLPRQTPQDSVLTMVEEANKTKALAPPVANFMTRNNGNKFAFLGLVRRQVELIKARSQDIRDGQVTVFDKALLQLSQDGRELDSPVVIRFFAEQFLGINMDPSGRSASAVEASRVLERAVQVGRGVKMEQTLMNRQNQGMYPSHHPLNWKLHKVQ

Secondary structure (DSSP, 8-state):
--------------------------PPPPPPS------HHHHHHHHHHHHHT--S--HHHHHHHHH-HHHHHHHHHHHHHHHHHHHTS-S-GGGTSS-HHHHHHHHHTGGGT--SSHHHHHHHHHHTT-----TTS-PPPHHHHHHHHHHHHHHHHHHHHHHHHHHHHHTTS----PPP--------

Nearest PDB structures (foldseek):
  6jx6-assembly1_C  TM=2.495E-01  e=9.085E-01  Homo sapiens
  8auw-assembly1_D  TM=2.489E-01  e=3.374E+00  Homo sapiens
  2k3n-assembly1_A  TM=2.878E-01  e=5.052E+00  Trichonephila antipodiana
  3fbz-assembly3_C  TM=2.249E-01  e=8.801E+00  Captovirus AFV1